Protein AF-X0YII0-F1 (afdb_monomer_lite)

pLDDT: mean 77.65, std 20.25, range [36.38, 98.19]

Radius of gyration: 20.96 Å; chains: 1; bounding box: 32×60×57 Å

Secondary structure (DSSP, 8-state):
-HHHHHHHHHHHHHHHHHHHHHHHHHHHTTSS--HHHHHHHHHHHHHHTTS-TTS-HHHHHHHHHHHHHHHHHHHTHHHHTSSPPSSHHHHHHHHHHHHHHTT---EES---EEETTEEE--SEEETTTTEEEEEEEE-SS--HHHHHHHHHHHHHHHTTT-SEEEEEEEETT---S-HHHHHHHHHHTT-EEEEE-

Foldseek 3Di:
DVVVVVVVVLVVVVVVVVVVLVVVVVVQVVDPPHDVVVVVSVVVVVVVVPDPPPDDPLVVVLVVVVVVLLCLLQPPLLVLCVPPDPDQVSSLVSSCVSCVVVVHDWPAPNDWQDDDDDTDDARTDDQVSLEGEHEAEDDPPDDLVVVVVVVVVCCVRSVVRGVEYEYEYEHPPCNPVDVCVSCVVVVVSVYHYHYHD

Organism: NCBI:txid412755

Sequence (197 aa):
TDQLILERENQSNFESNIEFVNALIEGVKKVDETDELQKKLLKITSLAKRAPAKMDYIPKIQSSMIGHLSLLFKDKLPIFLDPKPGDEKKLQREMYKLMRVSNYSPNWDSDQVTYSTRGSKPDFTFNEEKIAIEAKYIGKSTRVNNIVEQMAADCTLYSKQYDIIIFVIYDMLSKISDIEVFSDDFQRDGHIVIVVK

InterPro domains:
  IPR040481 DpnII/MboI-like, REase domain [PF18742] (87-189)

Structure (mmCIF, N/CA/C/O backbone):
data_AF-X0YII0-F1
#
_entry.id   AF-X0YII0-F1
#
loop_
_atom_site.group_PDB
_atom_site.id
_atom_site.type_symbol
_atom_site.label_atom_id
_atom_site.label_alt_id
_atom_site.label_comp_id
_atom_site.label_asym_id
_atom_site.label_entity_id
_atom_site.label_seq_id
_atom_site.pdbx_PDB_ins_code
_atom_site.Cartn_x
_atom_site.Cartn_y
_atom_site.Cartn_z
_atom_site.occupancy
_atom_site.B_iso_or_equiv
_atom_site.auth_seq_id
_atom_site.auth_comp_id
_atom_site.auth_asym_id
_atom_site.auth_atom_id
_atom_site.pdbx_PDB_model_num
ATOM 1 N N . THR A 1 1 ? 9.536 -9.779 -40.461 1.00 60.56 1 THR A N 1
ATOM 2 C CA . THR A 1 1 ? 10.862 -10.275 -40.041 1.00 60.56 1 THR A CA 1
ATOM 3 C C . THR A 1 1 ? 10.930 -10.413 -38.530 1.00 60.56 1 THR A C 1
ATOM 5 O O . THR A 1 1 ? 11.367 -11.457 -38.075 1.00 60.56 1 THR A O 1
ATOM 8 N N . ASP A 1 2 ? 10.346 -9.481 -37.771 1.00 47.59 2 ASP A N 1
ATOM 9 C CA . ASP A 1 2 ? 10.327 -9.527 -36.295 1.00 47.59 2 ASP A CA 1
ATOM 10 C C . ASP A 1 2 ? 9.351 -10.554 -35.688 1.00 47.59 2 ASP A C 1
ATOM 12 O O . ASP A 1 2 ? 9.665 -11.178 -34.681 1.00 47.59 2 ASP A O 1
ATOM 16 N N . GLN A 1 3 ? 8.210 -10.834 -36.336 1.00 44.19 3 GLN A N 1
ATOM 17 C CA . GLN A 1 3 ? 7.276 -11.878 -35.867 1.00 44.19 3 GLN A CA 1
ATOM 18 C C . GLN A 1 3 ? 7.884 -13.290 -35.889 1.00 44.19 3 GLN A C 1
ATOM 20 O O . GLN A 1 3 ? 7.642 -14.079 -34.983 1.00 44.19 3 GLN A O 1
ATOM 25 N N . LEU A 1 4 ? 8.724 -13.590 -36.885 1.00 47.59 4 LEU A N 1
ATOM 26 C CA . LEU A 1 4 ? 9.411 -14.882 -36.998 1.00 47.59 4 LEU A CA 1
ATOM 27 C C . LEU A 1 4 ? 10.532 -15.043 -35.961 1.00 47.59 4 LEU A C 1
ATOM 29 O O . LEU A 1 4 ? 10.873 -16.167 -35.599 1.00 47.59 4 LEU A O 1
ATOM 33 N N . ILE A 1 5 ? 11.115 -13.934 -35.496 1.00 50.34 5 ILE A N 1
ATOM 34 C CA . ILE A 1 5 ? 12.122 -13.933 -34.427 1.00 50.34 5 ILE A CA 1
ATOM 35 C C . ILE A 1 5 ? 11.427 -14.189 -33.087 1.00 50.34 5 ILE A C 1
ATOM 37 O O . ILE A 1 5 ? 11.824 -15.101 -32.368 1.00 50.34 5 ILE A O 1
ATOM 41 N N . LEU A 1 6 ? 10.314 -13.496 -32.829 1.00 43.97 6 LEU A N 1
ATOM 42 C CA . LEU A 1 6 ? 9.505 -13.679 -31.624 1.00 43.97 6 LEU A CA 1
ATOM 43 C C . LEU A 1 6 ? 8.953 -15.112 -31.501 1.00 43.97 6 LEU A C 1
ATOM 45 O O . LEU A 1 6 ? 8.942 -15.695 -30.421 1.00 43.97 6 LEU A O 1
ATOM 49 N N . GLU A 1 7 ? 8.505 -15.714 -32.607 1.00 47.78 7 GLU A N 1
ATOM 50 C CA . GLU A 1 7 ? 8.026 -17.104 -32.617 1.00 47.78 7 GLU A CA 1
ATOM 51 C C . GLU A 1 7 ? 9.144 -18.112 -32.324 1.00 47.78 7 GLU A C 1
ATOM 53 O O . GLU A 1 7 ? 8.921 -19.070 -31.584 1.00 47.78 7 GLU A O 1
ATOM 58 N N . ARG A 1 8 ? 10.359 -17.874 -32.831 1.00 48.53 8 ARG A N 1
ATOM 59 C CA . ARG A 1 8 ? 11.527 -18.724 -32.551 1.00 48.53 8 ARG A CA 1
ATOM 60 C C . ARG A 1 8 ? 12.012 -18.594 -31.110 1.00 48.53 8 ARG A C 1
ATOM 62 O O . ARG A 1 8 ? 12.354 -19.604 -30.500 1.00 48.53 8 ARG A O 1
ATOM 69 N N . GLU A 1 9 ? 12.005 -17.387 -30.553 1.00 48.41 9 GLU A N 1
ATOM 70 C CA . GLU A 1 9 ? 12.345 -17.149 -29.146 1.00 48.41 9 GLU A CA 1
ATOM 71 C C . GLU A 1 9 ? 11.321 -17.795 -28.206 1.00 48.41 9 GLU A C 1
ATOM 73 O O . GLU A 1 9 ? 11.699 -18.450 -27.237 1.00 48.41 9 GLU A O 1
ATOM 78 N N . ASN A 1 10 ? 10.030 -17.713 -28.535 1.00 44.06 10 ASN A N 1
ATOM 79 C CA . ASN A 1 10 ? 8.970 -18.376 -27.775 1.00 44.06 10 ASN A CA 1
ATOM 80 C C . ASN A 1 10 ? 9.072 -19.905 -27.829 1.00 44.06 10 ASN A C 1
ATOM 82 O O . ASN A 1 10 ? 8.839 -20.570 -26.820 1.00 44.06 10 ASN A O 1
ATOM 86 N N . GLN A 1 11 ? 9.443 -20.468 -28.980 1.00 50.25 11 GLN A N 1
ATOM 87 C CA . GLN A 1 11 ? 9.632 -21.910 -29.127 1.00 50.25 11 GLN A CA 1
ATOM 88 C C . GLN A 1 11 ? 10.863 -22.402 -28.349 1.00 50.25 11 GLN A C 1
ATOM 90 O O . GLN A 1 11 ? 10.771 -23.390 -27.626 1.00 50.25 11 GLN A O 1
ATOM 95 N N . SER A 1 12 ? 11.968 -21.653 -28.400 1.00 50.03 12 SER A N 1
ATOM 96 C CA . SER A 1 12 ? 13.179 -21.912 -27.608 1.00 50.03 12 SER A CA 1
ATOM 97 C C . SER A 1 12 ? 12.912 -21.842 -26.095 1.00 50.03 12 SER A C 1
ATOM 99 O O . SER A 1 12 ? 13.304 -22.729 -25.337 1.00 50.03 12 SER A O 1
ATOM 101 N N . ASN A 1 13 ? 12.153 -20.835 -25.648 1.00 49.44 13 ASN A N 1
ATOM 102 C CA . ASN A 1 13 ? 11.747 -20.688 -24.248 1.00 49.44 13 ASN A CA 1
ATOM 103 C C . ASN A 1 13 ? 10.783 -21.792 -23.790 1.00 49.44 13 ASN A C 1
ATOM 105 O O . ASN A 1 13 ? 10.757 -22.160 -22.617 1.00 49.44 13 ASN A O 1
ATOM 109 N N . PHE A 1 14 ? 9.964 -22.331 -24.689 1.00 47.66 14 PHE A N 1
ATOM 110 C CA . PHE A 1 14 ? 9.092 -23.458 -24.375 1.00 47.66 14 PHE A CA 1
ATOM 111 C C . PHE A 1 14 ? 9.887 -24.760 -24.207 1.00 47.66 14 PHE A C 1
ATOM 113 O O . PHE A 1 14 ? 9.652 -25.505 -23.255 1.00 47.66 14 PHE A O 1
ATOM 120 N N . GLU A 1 15 ? 10.860 -25.010 -25.085 1.00 53.94 15 GLU A N 1
ATOM 121 C CA . GLU A 1 15 ? 11.733 -26.186 -25.018 1.00 53.94 15 GLU A CA 1
ATOM 122 C C . GLU A 1 15 ? 12.610 -26.177 -23.756 1.00 53.94 15 GLU A C 1
ATOM 124 O O . GLU A 1 15 ? 12.669 -27.188 -23.051 1.00 53.94 15 GLU A O 1
ATOM 129 N N . SER A 1 16 ? 13.176 -25.023 -23.381 1.00 55.75 16 SER A N 1
ATOM 130 C CA . SER A 1 16 ? 13.973 -24.884 -22.151 1.00 55.75 16 SER A CA 1
ATOM 131 C C . SER A 1 16 ? 13.147 -25.105 -20.876 1.00 55.75 16 SER A C 1
ATOM 133 O O . SER A 1 16 ? 13.605 -25.745 -19.926 1.00 55.75 16 SER A O 1
ATOM 135 N N . ASN A 1 17 ? 11.889 -24.655 -20.863 1.00 52.59 17 ASN A N 1
ATOM 136 C CA . ASN A 1 17 ? 10.964 -24.906 -19.758 1.00 52.59 17 ASN A CA 1
ATOM 137 C C . ASN A 1 17 ? 10.586 -26.391 -19.640 1.00 52.59 17 ASN A C 1
ATOM 139 O O . ASN A 1 17 ? 10.436 -26.898 -18.525 1.00 52.59 17 ASN A O 1
ATOM 143 N N . ILE A 1 18 ? 10.452 -27.108 -20.761 1.00 61.56 18 ILE A N 1
ATOM 144 C CA . ILE A 1 18 ? 10.220 -28.559 -20.747 1.00 61.56 18 ILE A CA 1
ATOM 145 C C . ILE A 1 18 ? 11.439 -29.300 -20.190 1.00 61.56 18 ILE A C 1
ATOM 147 O O . ILE A 1 18 ? 11.265 -30.193 -19.358 1.00 61.56 18 ILE A O 1
ATOM 151 N N . GLU A 1 19 ? 12.657 -28.925 -20.586 1.00 63.78 19 GLU A N 1
ATOM 152 C CA . GLU A 1 19 ? 13.883 -29.511 -20.028 1.00 63.78 19 GLU A CA 1
ATOM 153 C C . GLU A 1 19 ? 14.008 -29.263 -18.523 1.00 63.78 19 GLU A C 1
ATOM 155 O O . GLU A 1 19 ? 14.283 -30.201 -17.773 1.00 63.78 19 GLU A O 1
ATOM 160 N N . PHE A 1 20 ? 13.717 -28.047 -18.053 1.00 61.91 20 PHE A N 1
ATOM 161 C CA . PHE A 1 20 ? 13.741 -27.716 -16.628 1.00 61.91 20 PHE A CA 1
ATOM 162 C C . PHE A 1 20 ? 12.731 -28.542 -15.818 1.00 61.91 20 PHE A C 1
ATOM 164 O O . PHE A 1 20 ? 13.060 -29.081 -14.760 1.00 61.91 20 PHE A O 1
ATOM 171 N N . VAL A 1 21 ? 11.506 -28.701 -16.331 1.00 59.03 21 VAL A N 1
ATOM 172 C CA . VAL A 1 21 ? 10.476 -29.537 -15.695 1.00 59.03 21 VAL A CA 1
ATOM 173 C C . VAL A 1 21 ? 10.893 -31.009 -15.681 1.00 59.03 21 VAL A C 1
ATOM 175 O O . VAL A 1 21 ? 10.698 -31.684 -14.670 1.00 59.03 21 VAL A O 1
ATOM 178 N N . ASN A 1 22 ? 11.501 -31.514 -16.756 1.00 63.25 22 ASN A N 1
ATOM 179 C CA . ASN A 1 22 ? 12.004 -32.886 -16.805 1.00 63.25 22 ASN A CA 1
ATOM 180 C C . ASN A 1 22 ? 13.153 -33.105 -15.807 1.00 63.25 22 ASN A C 1
ATOM 182 O O . ASN A 1 22 ? 13.140 -34.104 -15.089 1.00 63.25 22 ASN A O 1
ATOM 186 N N . ALA A 1 23 ? 14.078 -32.151 -15.681 1.00 65.38 23 ALA A N 1
ATOM 187 C CA . ALA A 1 23 ? 15.164 -32.193 -14.702 1.00 65.38 23 ALA A CA 1
ATOM 188 C C . ALA A 1 23 ? 14.644 -32.168 -13.252 1.00 65.38 23 ALA A C 1
ATOM 190 O O . ALA A 1 23 ? 15.131 -32.912 -12.401 1.00 65.38 23 ALA A O 1
ATOM 191 N N . LEU A 1 24 ? 13.603 -31.375 -12.972 1.00 56.06 24 LEU A N 1
ATOM 192 C CA . LEU A 1 24 ? 12.893 -31.379 -11.688 1.00 56.06 24 LEU A CA 1
ATOM 193 C C . LEU A 1 24 ? 12.251 -32.738 -11.394 1.00 56.06 24 LEU A C 1
ATOM 195 O O . LEU A 1 24 ? 12.373 -33.246 -10.282 1.00 56.06 24 LEU A O 1
ATOM 199 N N . ILE A 1 25 ? 11.601 -33.353 -12.386 1.00 59.25 25 ILE A N 1
ATOM 200 C CA . ILE A 1 25 ? 11.000 -34.686 -12.248 1.00 59.25 25 ILE A CA 1
ATOM 201 C C . ILE A 1 25 ? 12.077 -35.740 -11.960 1.00 59.25 25 ILE A C 1
ATOM 203 O O . ILE A 1 25 ? 11.874 -36.599 -11.102 1.00 59.25 25 ILE A O 1
ATOM 207 N N . GLU A 1 26 ? 13.224 -35.687 -12.638 1.00 63.81 26 GLU A N 1
ATOM 208 C CA . GLU A 1 26 ? 14.344 -36.597 -12.375 1.00 63.81 26 GLU A CA 1
ATOM 209 C C . GLU A 1 26 ? 14.990 -36.370 -11.004 1.00 63.81 26 GLU A C 1
ATOM 211 O O . GLU A 1 26 ? 15.355 -37.338 -10.336 1.00 63.81 26 GLU A O 1
ATOM 216 N N . GLY A 1 27 ? 15.075 -35.118 -10.546 1.00 56.94 27 GLY A N 1
ATOM 217 C CA . GLY A 1 27 ? 15.537 -34.775 -9.201 1.00 56.94 27 GLY A CA 1
ATOM 218 C C . GLY A 1 27 ? 14.602 -35.292 -8.105 1.00 56.94 27 GLY A C 1
ATOM 219 O O . GLY A 1 27 ? 15.064 -35.849 -7.111 1.00 56.94 27 GLY A O 1
ATOM 220 N N . VAL A 1 28 ? 13.285 -35.195 -8.312 1.00 52.91 28 VAL A N 1
ATOM 221 C CA . VAL A 1 28 ? 12.262 -35.690 -7.372 1.00 52.91 28 VAL A CA 1
ATOM 222 C C . VAL A 1 28 ? 12.239 -37.220 -7.298 1.00 52.91 28 VAL A C 1
ATOM 224 O O . VAL A 1 28 ? 11.941 -37.771 -6.245 1.00 52.91 28 VAL A O 1
ATOM 227 N N . LYS A 1 29 ? 12.616 -37.937 -8.365 1.00 53.88 29 LYS A N 1
ATOM 228 C CA . LYS A 1 29 ? 12.741 -39.408 -8.344 1.00 53.88 29 LYS A CA 1
ATOM 229 C C . LYS A 1 29 ? 13.861 -39.934 -7.431 1.00 53.88 29 LYS A C 1
ATOM 231 O O . LYS A 1 29 ? 13.899 -41.136 -7.196 1.00 53.88 29 LYS A O 1
ATOM 236 N N . LYS A 1 30 ? 14.769 -39.082 -6.936 1.00 56.94 30 LYS A N 1
ATOM 237 C CA . LYS A 1 30 ? 15.922 -39.481 -6.102 1.00 56.94 30 LYS A CA 1
ATOM 238 C C . LYS A 1 30 ? 15.704 -39.350 -4.586 1.00 56.94 30 LYS A C 1
ATOM 240 O O . LYS A 1 30 ? 16.639 -39.613 -3.837 1.00 56.94 30 LYS A O 1
ATOM 245 N N . VAL A 1 31 ? 14.517 -38.948 -4.124 1.00 50.53 31 VAL A N 1
ATOM 246 C CA . VAL A 1 31 ? 14.221 -38.741 -2.694 1.00 50.53 31 VAL A CA 1
ATOM 247 C C . VAL A 1 31 ? 13.047 -39.637 -2.285 1.00 50.53 31 VAL A C 1
ATOM 249 O O . VAL A 1 31 ? 11.961 -39.527 -2.835 1.00 50.53 31 VAL A O 1
ATOM 252 N N . ASP A 1 32 ? 13.258 -40.544 -1.337 1.00 52.34 32 ASP A N 1
ATOM 253 C CA . ASP A 1 32 ? 12.357 -41.658 -0.973 1.00 52.34 32 ASP A CA 1
ATOM 254 C C . ASP A 1 32 ? 11.082 -41.278 -0.167 1.00 52.34 32 ASP A C 1
ATOM 256 O O . ASP A 1 32 ? 10.510 -42.105 0.535 1.00 52.34 32 ASP A O 1
ATOM 260 N N . GLU A 1 33 ? 10.564 -40.048 -0.274 1.00 58.16 33 GLU A N 1
ATOM 261 C CA . GLU A 1 33 ? 9.306 -39.620 0.391 1.00 58.16 33 GLU A CA 1
ATOM 262 C C . GLU A 1 33 ? 8.181 -39.316 -0.614 1.00 58.16 33 GLU A C 1
ATOM 264 O O . GLU A 1 33 ? 7.490 -38.295 -0.571 1.00 58.16 33 GLU A O 1
ATOM 269 N N . THR A 1 34 ? 8.044 -40.181 -1.614 1.00 56.72 34 THR A N 1
ATOM 270 C CA . THR A 1 34 ? 7.694 -39.708 -2.953 1.00 56.72 34 THR A CA 1
ATOM 271 C C . THR A 1 34 ? 6.267 -39.936 -3.430 1.00 56.72 34 THR A C 1
ATOM 273 O O . THR A 1 34 ? 5.874 -39.273 -4.381 1.00 56.72 34 THR A O 1
ATOM 276 N N . ASP A 1 35 ? 5.425 -40.749 -2.800 1.00 54.91 35 ASP A N 1
ATOM 277 C CA . ASP A 1 35 ? 4.161 -41.129 -3.458 1.00 54.91 35 ASP A CA 1
ATOM 278 C C . ASP A 1 35 ? 3.090 -40.025 -3.494 1.00 54.91 35 ASP A C 1
ATOM 280 O O . ASP A 1 35 ? 2.403 -39.844 -4.504 1.00 54.91 35 ASP A O 1
ATOM 284 N N . GLU A 1 36 ? 2.923 -39.255 -2.417 1.00 52.59 36 GLU A N 1
ATOM 285 C CA 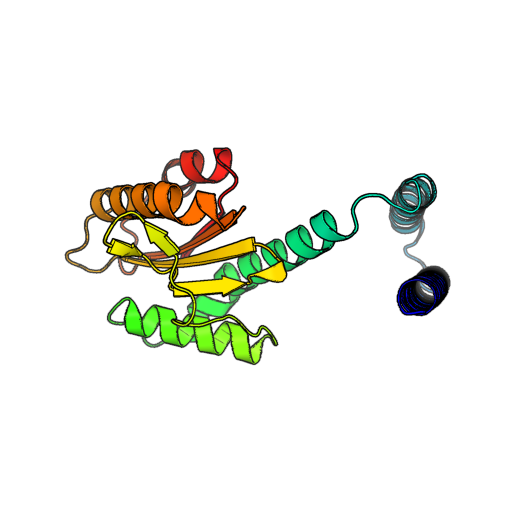. GLU A 1 36 ? 1.893 -38.206 -2.370 1.00 52.59 36 GLU A CA 1
ATOM 286 C C . GLU A 1 36 ? 2.328 -36.947 -3.133 1.00 52.59 36 GLU A C 1
ATOM 288 O O . GLU A 1 36 ? 1.535 -36.340 -3.862 1.00 52.59 36 GLU A O 1
ATOM 293 N N . LEU A 1 37 ? 3.611 -36.592 -3.024 1.00 53.47 37 LEU A N 1
ATOM 294 C CA . LEU A 1 37 ? 4.213 -35.484 -3.760 1.00 53.47 37 LEU A CA 1
ATOM 295 C C . LEU A 1 37 ? 4.296 -35.793 -5.255 1.00 53.47 37 LEU A C 1
ATOM 297 O O . LEU A 1 37 ? 3.901 -34.943 -6.050 1.00 53.47 37 LEU A O 1
ATOM 301 N N . GLN A 1 38 ? 4.687 -37.009 -5.657 1.00 53.19 38 GLN A N 1
ATOM 302 C CA . GLN A 1 38 ? 4.664 -37.405 -7.068 1.00 53.19 38 GLN A CA 1
ATOM 303 C C . GLN A 1 38 ? 3.244 -37.392 -7.625 1.00 53.19 38 GLN A C 1
ATOM 305 O O . GLN A 1 38 ? 3.052 -36.895 -8.730 1.00 53.19 38 GLN A O 1
ATOM 310 N N . LYS A 1 39 ? 2.228 -37.843 -6.874 1.00 55.97 39 LYS A N 1
ATOM 311 C CA . LYS A 1 39 ? 0.821 -37.770 -7.313 1.00 55.97 39 LYS A CA 1
ATOM 312 C C . LYS A 1 39 ? 0.332 -36.330 -7.482 1.00 55.97 39 LYS A C 1
ATOM 314 O O . LYS A 1 39 ? -0.333 -36.032 -8.477 1.00 55.97 39 LYS A O 1
ATOM 319 N N . LYS A 1 40 ? 0.670 -35.426 -6.554 1.00 57.59 40 LYS A N 1
ATOM 320 C CA . LYS A 1 40 ? 0.344 -33.991 -6.665 1.00 57.59 40 LYS A CA 1
ATOM 321 C C . LYS A 1 40 ? 1.056 -33.357 -7.862 1.00 57.59 40 LYS A C 1
ATOM 323 O O . LYS A 1 40 ? 0.417 -32.642 -8.634 1.00 57.59 40 LYS A O 1
ATOM 328 N N . LEU A 1 41 ? 2.329 -33.690 -8.069 1.00 51.56 41 LEU A N 1
ATOM 329 C CA . LEU A 1 41 ? 3.135 -33.190 -9.179 1.00 51.56 41 LEU A CA 1
ATOM 330 C C . LEU A 1 41 ? 2.597 -33.690 -10.527 1.00 51.56 41 LEU A C 1
ATOM 332 O O . LEU A 1 41 ? 2.336 -32.879 -11.407 1.00 51.56 41 LEU A O 1
ATOM 336 N N . LEU A 1 42 ? 2.302 -34.989 -10.660 1.00 53.16 42 LEU A N 1
ATOM 337 C CA . LEU A 1 42 ? 1.736 -35.581 -11.879 1.00 53.16 42 LEU A CA 1
ATOM 338 C C . LEU A 1 42 ? 0.393 -34.939 -12.253 1.00 53.16 42 LEU A C 1
ATOM 340 O O . LEU A 1 42 ? 0.121 -34.696 -13.431 1.00 53.16 42 LEU A O 1
ATOM 344 N N . LYS A 1 43 ? -0.441 -34.636 -11.248 1.00 59.75 43 LYS A N 1
ATOM 345 C CA . LYS A 1 43 ? -1.736 -33.976 -11.440 1.00 59.75 43 LYS A CA 1
ATOM 346 C C . LYS A 1 43 ? -1.549 -32.561 -11.986 1.00 59.75 43 LYS A C 1
ATOM 348 O O . LYS A 1 43 ? -2.160 -32.231 -13.000 1.00 59.75 43 LYS A O 1
ATOM 353 N N . ILE A 1 44 ? -0.650 -31.774 -11.395 1.00 54.53 44 ILE A N 1
ATOM 354 C CA . ILE A 1 44 ? -0.301 -30.422 -11.863 1.00 54.53 44 ILE A CA 1
ATOM 355 C C . ILE A 1 44 ? 0.286 -30.464 -13.283 1.00 54.53 44 ILE A C 1
ATOM 357 O O . ILE A 1 44 ? -0.142 -29.702 -14.149 1.00 54.53 44 ILE A O 1
ATOM 361 N N . THR A 1 45 ? 1.193 -31.401 -13.574 1.00 52.25 45 THR A N 1
ATOM 362 C CA . THR A 1 45 ? 1.801 -31.551 -14.906 1.00 52.25 45 THR A CA 1
ATOM 363 C C . THR A 1 45 ? 0.772 -31.955 -15.965 1.00 52.25 45 THR A C 1
ATOM 365 O O . THR A 1 45 ? 0.819 -31.466 -17.093 1.00 52.25 45 THR A O 1
ATOM 368 N N . SER A 1 46 ? -0.191 -32.813 -15.618 1.00 53.19 46 SER A N 1
ATOM 369 C CA . SER A 1 46 ? -1.263 -33.217 -16.537 1.00 53.19 46 SER A CA 1
ATOM 370 C C . SER A 1 46 ? -2.240 -32.081 -16.862 1.00 53.19 46 SER A C 1
ATOM 372 O O . SER A 1 46 ? -2.774 -32.042 -17.969 1.00 53.19 46 SER A O 1
ATOM 374 N N . LEU A 1 47 ? -2.435 -31.143 -15.930 1.00 50.66 47 LEU A N 1
ATOM 375 C CA . LEU A 1 47 ? -3.246 -29.941 -16.132 1.00 50.66 47 LEU A CA 1
ATOM 376 C C . LEU A 1 47 ? -2.512 -28.927 -17.018 1.00 50.66 47 LEU A C 1
ATOM 378 O O . LEU A 1 47 ? -3.106 -28.390 -17.947 1.00 50.66 47 LEU A O 1
ATOM 382 N N . ALA A 1 48 ? -1.205 -28.749 -16.808 1.00 49.00 48 ALA A N 1
ATOM 383 C CA . ALA A 1 48 ? -0.372 -27.867 -17.626 1.00 49.00 48 ALA A CA 1
ATOM 384 C C . ALA A 1 48 ? -0.242 -28.346 -19.085 1.00 49.00 48 ALA A C 1
ATOM 386 O O . ALA A 1 48 ? -0.274 -27.534 -20.002 1.00 49.00 48 ALA A O 1
ATOM 387 N N . LYS A 1 49 ? -0.162 -29.665 -19.321 1.00 50.94 49 LYS A N 1
ATOM 388 C CA . LYS A 1 49 ? -0.072 -30.253 -20.674 1.00 50.94 49 LYS A CA 1
ATOM 389 C C . LYS A 1 49 ? -1.366 -30.171 -21.494 1.00 50.94 49 LYS A C 1
ATOM 391 O O . LYS A 1 49 ? -1.323 -30.397 -22.698 1.00 50.94 49 LYS A O 1
ATOM 396 N N . ARG A 1 50 ? -2.514 -29.907 -20.858 1.00 45.34 50 ARG A N 1
ATOM 397 C CA . ARG A 1 50 ? -3.828 -29.804 -21.524 1.00 45.34 50 ARG A CA 1
ATOM 398 C C . ARG A 1 50 ? -4.244 -28.364 -21.826 1.00 45.34 50 ARG A C 1
ATOM 400 O O . ARG A 1 50 ? -5.273 -28.170 -22.466 1.00 45.34 50 ARG A O 1
ATOM 407 N N . ALA A 1 51 ? -3.476 -27.373 -21.379 1.00 38.88 51 ALA A N 1
ATOM 408 C CA . ALA A 1 51 ? -3.747 -25.979 -21.693 1.00 38.88 51 ALA A CA 1
ATOM 409 C C . ALA A 1 51 ? -3.292 -25.671 -23.137 1.00 38.88 51 ALA A C 1
ATOM 411 O O . ALA A 1 51 ? -2.160 -26.003 -23.499 1.00 38.88 51 ALA A O 1
ATOM 412 N N . PRO A 1 52 ? -4.149 -25.078 -23.988 1.00 38.25 52 PRO A N 1
ATOM 413 C CA . PRO A 1 52 ? -3.777 -24.731 -25.353 1.00 38.25 52 PRO A CA 1
ATOM 414 C C . PRO A 1 52 ? -2.651 -23.686 -25.366 1.00 38.25 52 PRO A C 1
ATOM 416 O O . PRO A 1 52 ? -2.694 -22.686 -24.653 1.00 38.25 52 PRO A O 1
ATOM 419 N N . ALA A 1 53 ? -1.652 -23.920 -26.219 1.00 45.56 53 ALA A N 1
ATOM 420 C CA . ALA A 1 53 ? -0.348 -23.249 -26.270 1.00 45.56 53 ALA A CA 1
ATOM 421 C C . ALA A 1 53 ? -0.344 -21.759 -26.707 1.00 45.56 53 ALA A C 1
ATOM 423 O O . ALA A 1 53 ? 0.662 -21.273 -27.214 1.00 45.56 53 ALA A O 1
ATOM 424 N N . LYS A 1 54 ? -1.440 -21.013 -26.514 1.00 38.56 54 LYS A N 1
ATOM 425 C CA . LYS A 1 54 ? -1.514 -19.550 -26.728 1.00 38.56 54 LYS A CA 1
ATOM 426 C C . LYS A 1 54 ? -2.366 -18.805 -25.680 1.00 38.56 54 LYS A C 1
ATOM 428 O O . LYS A 1 54 ? -2.757 -17.668 -25.916 1.00 38.56 54 LYS A O 1
ATOM 433 N N . MET A 1 55 ? -2.638 -19.416 -24.526 1.00 36.38 55 MET A N 1
ATOM 434 C CA . MET A 1 55 ? -3.505 -18.867 -23.474 1.00 36.38 55 MET A CA 1
ATOM 435 C C . MET A 1 55 ? -2.688 -18.594 -22.192 1.00 36.38 55 MET A C 1
ATOM 437 O O . MET A 1 55 ? -1.977 -19.474 -21.715 1.00 36.38 55 MET A O 1
ATOM 441 N N . ASP A 1 56 ? -2.799 -17.386 -21.634 1.00 37.22 56 ASP A N 1
ATOM 442 C CA . ASP A 1 56 ? -2.583 -17.086 -20.205 1.00 37.22 56 ASP A CA 1
ATOM 443 C C . ASP A 1 56 ? -1.165 -17.153 -19.598 1.00 37.22 56 ASP A C 1
ATOM 445 O O . ASP A 1 56 ? -0.996 -17.570 -18.450 1.00 37.22 56 ASP A O 1
ATOM 449 N N . TYR A 1 57 ? -0.127 -16.653 -20.276 1.00 43.12 57 TYR A N 1
ATOM 450 C CA . TYR A 1 57 ? 1.174 -16.471 -19.599 1.00 43.12 57 TYR A CA 1
ATOM 451 C C . TYR A 1 57 ? 1.205 -15.246 -18.655 1.00 43.12 57 TYR A C 1
ATOM 453 O O . TYR A 1 57 ? 1.902 -15.252 -17.640 1.00 43.12 57 TYR A O 1
ATOM 461 N N . ILE A 1 58 ? 0.390 -14.224 -18.940 1.00 41.03 58 ILE A N 1
ATOM 462 C CA . ILE A 1 58 ? 0.348 -12.943 -18.207 1.00 41.03 58 ILE A CA 1
ATOM 463 C C . ILE A 1 58 ? -0.376 -13.041 -16.838 1.00 41.03 58 ILE A C 1
ATOM 465 O O . ILE A 1 58 ? 0.159 -12.509 -15.865 1.00 41.03 58 ILE A O 1
ATOM 469 N N . PRO A 1 59 ? -1.483 -13.799 -16.666 1.00 55.91 59 PRO A N 1
ATOM 470 C CA . PRO A 1 59 ? -2.131 -13.956 -15.355 1.00 55.91 59 PRO A CA 1
ATOM 471 C C . PRO A 1 59 ? -1.251 -14.659 -14.311 1.00 55.91 59 PRO A C 1
ATOM 473 O O . PRO A 1 59 ? -1.285 -14.332 -13.124 1.00 55.91 59 PRO A O 1
ATOM 476 N N . LYS A 1 60 ? -0.423 -15.624 -14.736 1.00 59.47 60 LYS A N 1
ATOM 477 C CA . LYS A 1 60 ? 0.407 -16.408 -13.813 1.00 59.47 60 LYS A CA 1
ATOM 478 C C . LYS A 1 60 ? 1.580 -15.595 -13.263 1.00 59.47 60 LYS A C 1
ATOM 480 O O . LYS A 1 60 ? 1.831 -15.649 -12.060 1.00 59.47 60 LYS A O 1
ATOM 485 N N . ILE A 1 61 ? 2.262 -14.821 -14.111 1.00 59.91 61 ILE A N 1
ATOM 486 C CA . ILE A 1 61 ? 3.369 -13.950 -13.687 1.00 59.91 61 ILE A CA 1
ATOM 487 C C . ILE A 1 61 ? 2.850 -12.887 -12.715 1.00 59.91 61 ILE A C 1
ATOM 489 O O . ILE A 1 61 ? 3.377 -12.784 -11.605 1.00 59.91 61 ILE A O 1
ATOM 493 N N . GLN A 1 62 ? 1.758 -12.204 -13.072 1.00 70.56 62 GLN A N 1
ATOM 494 C CA . GLN A 1 62 ? 1.110 -11.203 -12.223 1.00 70.56 62 GLN A CA 1
ATOM 495 C C . GLN A 1 62 ? 0.730 -11.797 -10.855 1.00 70.56 62 GLN A C 1
ATOM 497 O O . GLN A 1 62 ? 1.103 -11.250 -9.818 1.00 70.56 62 GLN A O 1
ATOM 502 N N . SER A 1 63 ? 0.105 -12.982 -10.830 1.00 75.38 63 SER A N 1
ATOM 503 C CA . SER A 1 63 ? -0.245 -13.665 -9.574 1.00 75.38 63 SER A CA 1
ATOM 504 C C . SER A 1 63 ? 0.976 -14.033 -8.715 1.00 75.38 63 SER A C 1
ATOM 506 O O . SER A 1 63 ? 0.930 -13.915 -7.490 1.00 75.38 63 SER A O 1
ATOM 508 N N . SER A 1 64 ? 2.093 -14.427 -9.339 1.00 85.44 64 SER A N 1
ATOM 509 C CA . SER A 1 64 ? 3.323 -14.786 -8.622 1.00 85.44 64 SER A CA 1
ATOM 510 C C . SER A 1 64 ? 4.016 -13.568 -8.008 1.00 85.44 64 SER A C 1
ATOM 512 O O . SER A 1 64 ? 4.430 -13.610 -6.849 1.00 85.44 64 SER A O 1
ATOM 514 N N . MET A 1 65 ? 4.071 -12.460 -8.748 1.00 89.44 65 MET A N 1
ATOM 515 C CA . MET A 1 65 ? 4.639 -11.200 -8.284 1.00 89.44 65 MET A CA 1
ATOM 516 C C . MET A 1 65 ? 3.826 -10.619 -7.133 1.00 89.44 65 MET A C 1
ATOM 518 O O . MET A 1 65 ? 4.387 -10.242 -6.108 1.00 89.44 65 MET A O 1
ATOM 522 N N . ILE A 1 66 ? 2.502 -10.609 -7.269 1.00 90.88 66 ILE A N 1
ATOM 523 C CA . ILE A 1 66 ? 1.583 -10.168 -6.223 1.00 90.88 66 ILE A CA 1
ATOM 524 C C . ILE A 1 66 ? 1.778 -10.972 -4.939 1.00 90.88 66 ILE A C 1
ATOM 526 O O . ILE A 1 66 ? 1.888 -10.390 -3.858 1.00 90.88 66 ILE A O 1
ATOM 530 N N . GLY A 1 67 ? 1.855 -12.301 -5.047 1.00 90.12 67 GLY A N 1
ATOM 531 C CA . GLY A 1 67 ? 2.097 -13.173 -3.900 1.00 90.12 67 GLY A CA 1
ATOM 532 C C . GLY A 1 67 ? 3.429 -12.863 -3.217 1.00 90.12 67 GLY A C 1
ATOM 533 O O . GLY A 1 67 ? 3.478 -12.701 -1.998 1.00 90.12 67 GLY A O 1
ATOM 534 N N . HIS A 1 68 ? 4.503 -12.709 -3.995 1.00 94.00 68 HIS A N 1
ATOM 535 C CA . HIS A 1 68 ? 5.820 -12.368 -3.461 1.00 94.00 68 HIS A CA 1
ATOM 536 C C . HIS A 1 68 ? 5.864 -10.979 -2.818 1.00 94.00 68 HIS A C 1
ATOM 538 O O . HIS A 1 68 ? 6.400 -10.860 -1.721 1.00 94.00 68 HIS A O 1
ATOM 544 N N . LEU A 1 69 ? 5.297 -9.945 -3.448 1.00 94.69 69 LEU A N 1
ATOM 545 C CA . LEU A 1 69 ? 5.210 -8.600 -2.868 1.00 94.69 69 LEU A CA 1
ATOM 546 C C . LEU A 1 69 ? 4.383 -8.606 -1.580 1.00 94.69 69 LEU A C 1
ATOM 548 O O . LEU A 1 69 ? 4.772 -7.977 -0.598 1.00 94.69 69 LEU A O 1
ATOM 552 N N . SER A 1 70 ? 3.291 -9.370 -1.549 1.00 93.06 70 SER A N 1
ATOM 553 C CA . SER A 1 70 ? 2.445 -9.490 -0.360 1.00 93.06 70 SER A CA 1
ATOM 554 C C . SER A 1 70 ? 3.202 -10.105 0.815 1.00 93.06 70 SER A C 1
ATOM 556 O O . SER A 1 70 ? 3.184 -9.560 1.918 1.00 93.06 70 SER A O 1
ATOM 558 N N . LEU A 1 71 ? 3.923 -11.204 0.574 1.00 92.81 71 LEU A N 1
ATOM 559 C CA . LEU A 1 71 ? 4.790 -11.834 1.573 1.00 92.81 71 LEU A CA 1
ATOM 560 C C . LEU A 1 71 ? 5.944 -10.916 1.987 1.00 92.81 71 LEU A C 1
ATOM 562 O O . LEU A 1 71 ? 6.255 -10.800 3.170 1.00 92.81 71 LEU A O 1
ATOM 566 N N . LEU A 1 72 ? 6.553 -10.220 1.028 1.00 94.88 72 LEU A N 1
ATOM 567 C CA . LEU A 1 72 ? 7.648 -9.289 1.274 1.00 94.88 72 LEU A CA 1
ATOM 568 C C . LEU A 1 72 ? 7.217 -8.166 2.226 1.00 94.88 72 LEU A C 1
ATOM 570 O O . LEU A 1 72 ? 7.892 -7.915 3.226 1.00 94.88 72 LEU A O 1
ATOM 574 N N . PHE A 1 73 ? 6.084 -7.517 1.957 1.00 96.94 73 PHE A N 1
ATOM 575 C CA . PHE A 1 73 ? 5.581 -6.448 2.816 1.00 96.94 73 PHE A CA 1
ATOM 576 C C . PHE A 1 73 ? 5.069 -6.963 4.159 1.00 96.94 73 PHE A C 1
ATOM 578 O O . PHE A 1 73 ? 5.269 -6.301 5.172 1.00 96.94 73 PHE A O 1
ATOM 585 N N . LYS A 1 74 ? 4.460 -8.149 4.203 1.00 93.75 74 LYS A N 1
ATOM 586 C CA . LYS A 1 74 ? 3.973 -8.725 5.459 1.00 93.75 74 LYS A CA 1
ATOM 587 C C . LYS A 1 74 ? 5.114 -9.135 6.395 1.00 93.75 74 LYS A C 1
ATOM 589 O O . LYS A 1 74 ? 5.073 -8.815 7.579 1.00 93.75 74 LYS A O 1
ATOM 594 N N . ASP A 1 75 ? 6.139 -9.799 5.865 1.00 92.56 75 ASP A N 1
ATOM 595 C CA . ASP A 1 75 ? 7.136 -10.488 6.691 1.00 92.56 75 ASP A CA 1
ATOM 596 C C . ASP A 1 75 ? 8.450 -9.714 6.829 1.00 92.56 75 ASP A C 1
ATOM 598 O O . ASP A 1 75 ? 9.167 -9.879 7.818 1.00 92.56 75 ASP A O 1
ATOM 602 N N . LYS A 1 76 ? 8.822 -8.906 5.826 1.00 94.38 76 LYS A N 1
ATOM 603 C CA . LYS A 1 76 ? 10.133 -8.237 5.782 1.00 94.38 76 LYS A CA 1
ATOM 604 C C . LYS A 1 76 ? 10.056 -6.742 6.039 1.00 94.38 76 LYS A C 1
ATOM 606 O O . LYS A 1 76 ? 10.972 -6.211 6.661 1.00 94.38 76 LYS A O 1
ATOM 611 N N . LEU A 1 77 ? 8.978 -6.070 5.633 1.00 95.31 77 LEU A N 1
ATOM 612 C CA . LEU A 1 77 ? 8.823 -4.637 5.896 1.00 95.31 77 LEU A CA 1
ATOM 613 C C . LEU A 1 77 ? 8.892 -4.278 7.388 1.00 95.31 77 LEU A C 1
ATOM 615 O O . LEU A 1 77 ? 9.609 -3.327 7.679 1.00 95.31 77 LEU A O 1
ATOM 619 N N . PRO A 1 78 ? 8.293 -5.024 8.344 1.00 93.56 78 PRO A N 1
ATOM 620 C CA . PRO A 1 78 ? 8.414 -4.688 9.767 1.00 93.56 78 PRO A CA 1
ATOM 621 C C . PRO A 1 78 ? 9.867 -4.544 10.246 1.00 93.56 78 PRO A C 1
ATOM 623 O O . PRO A 1 78 ? 10.162 -3.679 11.062 1.00 93.56 78 PRO A O 1
ATOM 626 N N . ILE A 1 79 ? 10.789 -5.342 9.691 1.00 91.81 79 ILE A N 1
ATOM 627 C CA . ILE A 1 79 ? 12.224 -5.300 10.021 1.00 91.81 79 ILE A CA 1
ATOM 628 C C . ILE A 1 79 ? 12.873 -4.008 9.499 1.00 91.81 79 ILE A C 1
ATOM 630 O O . ILE A 1 79 ? 13.763 -3.455 10.135 1.00 91.81 79 ILE A O 1
ATOM 634 N N . PHE A 1 80 ? 12.425 -3.513 8.344 1.00 90.12 80 PHE A N 1
ATOM 635 C CA . PHE A 1 80 ? 12.898 -2.257 7.749 1.00 90.12 80 PHE A CA 1
ATOM 636 C C . PHE A 1 80 ? 12.301 -1.019 8.428 1.00 90.12 80 PHE A C 1
ATOM 638 O O . PHE A 1 80 ? 12.816 0.084 8.262 1.00 90.12 80 PHE A O 1
ATOM 645 N N . LEU A 1 81 ? 11.227 -1.194 9.198 1.00 91.75 81 LEU A N 1
ATOM 646 C CA . LEU A 1 81 ? 10.557 -0.138 9.949 1.00 91.75 81 LEU A CA 1
ATOM 647 C C . LEU A 1 81 ? 11.068 -0.039 11.395 1.00 91.75 81 LEU A C 1
ATOM 649 O O . LEU A 1 81 ? 10.343 0.450 12.259 1.00 91.75 81 LEU A O 1
ATOM 653 N N . ASP A 1 82 ? 12.301 -0.477 11.664 1.00 88.06 82 ASP A N 1
ATOM 654 C CA . ASP A 1 82 ? 12.987 -0.254 12.938 1.00 88.06 82 ASP A CA 1
ATOM 655 C C . ASP A 1 82 ? 14.236 0.634 12.729 1.00 88.06 82 ASP A C 1
ATOM 657 O O . ASP A 1 82 ? 15.216 0.194 12.123 1.00 88.06 82 ASP A O 1
ATOM 661 N N . PRO A 1 83 ? 14.222 1.906 13.177 1.00 89.50 83 PRO A N 1
ATOM 662 C CA . PRO A 1 83 ? 13.184 2.543 13.987 1.00 89.50 83 PRO A CA 1
ATOM 663 C C . PRO A 1 83 ? 11.907 2.873 13.202 1.00 89.50 83 PRO A C 1
ATOM 665 O O . PRO A 1 83 ? 11.946 3.163 12.005 1.00 89.50 83 PRO A O 1
ATOM 668 N N . LYS A 1 84 ? 10.779 2.915 13.929 1.00 92.00 84 LYS A N 1
ATOM 669 C CA . LYS A 1 84 ? 9.441 3.201 13.379 1.00 92.00 84 LYS A CA 1
ATOM 670 C C . LYS A 1 84 ? 9.444 4.448 12.483 1.00 92.00 84 LYS A C 1
ATOM 672 O O . LYS A 1 84 ? 9.961 5.491 12.906 1.00 92.00 84 LYS A O 1
ATOM 677 N N . PRO A 1 85 ? 8.830 4.399 11.283 1.00 93.12 85 PRO A N 1
ATOM 678 C CA . PRO A 1 85 ? 8.720 5.573 10.431 1.00 93.12 85 PRO A CA 1
ATOM 679 C C . PRO A 1 85 ? 7.883 6.638 11.146 1.00 93.12 85 PRO A C 1
ATOM 681 O O . PRO A 1 85 ? 6.905 6.331 11.823 1.00 93.12 85 PRO A O 1
ATOM 684 N N . GLY A 1 86 ? 8.285 7.902 11.015 1.00 91.69 86 GLY A N 1
ATOM 685 C CA . GLY A 1 86 ? 7.553 9.026 11.612 1.00 91.69 86 GLY A CA 1
ATOM 686 C C . GLY A 1 86 ? 6.403 9.543 10.746 1.00 91.69 86 GLY A C 1
ATOM 687 O O . GLY A 1 86 ? 5.554 10.282 11.243 1.00 91.69 86 GLY A O 1
ATOM 688 N N . ASP A 1 87 ? 6.403 9.182 9.463 1.00 93.38 87 ASP A N 1
ATOM 689 C CA . ASP A 1 87 ? 5.491 9.668 8.437 1.00 93.38 87 ASP A CA 1
ATOM 690 C C . ASP A 1 87 ? 5.449 8.705 7.235 1.00 93.38 87 ASP A C 1
ATOM 692 O O . ASP A 1 87 ? 6.246 7.767 7.125 1.00 93.38 87 ASP A O 1
ATOM 696 N N . GLU A 1 88 ? 4.513 8.964 6.324 1.00 94.06 88 GLU A N 1
ATOM 697 C CA . GLU A 1 88 ? 4.294 8.185 5.102 1.00 94.06 88 GLU A CA 1
ATOM 698 C C . GLU A 1 88 ? 5.484 8.230 4.137 1.00 94.06 88 GLU A C 1
ATOM 700 O O . GLU A 1 88 ? 5.858 7.209 3.572 1.00 94.06 88 GLU A O 1
ATOM 705 N N . LYS A 1 89 ? 6.175 9.371 4.017 1.00 93.62 89 LYS A N 1
ATOM 706 C CA . LYS A 1 89 ? 7.348 9.497 3.133 1.00 93.62 89 LYS A CA 1
ATOM 707 C C . LYS A 1 89 ? 8.499 8.596 3.572 1.00 93.62 89 LYS A C 1
ATOM 709 O O . LYS A 1 89 ? 9.238 8.066 2.740 1.00 93.62 89 LYS A O 1
ATOM 714 N N . LYS A 1 90 ? 8.699 8.444 4.881 1.00 94.94 90 LYS A N 1
ATOM 715 C CA . LYS A 1 90 ? 9.665 7.494 5.438 1.00 94.94 90 LYS A CA 1
ATOM 716 C C . LYS A 1 90 ? 9.224 6.059 5.178 1.00 94.94 90 LYS A C 1
ATOM 718 O O . LYS A 1 90 ? 10.052 5.284 4.717 1.00 94.94 90 LYS A O 1
ATOM 723 N N . LEU A 1 91 ? 7.945 5.733 5.388 1.00 95.81 91 LEU A N 1
ATOM 724 C CA . LEU A 1 91 ? 7.386 4.418 5.048 1.00 95.81 91 LEU A CA 1
ATOM 725 C C . LEU A 1 91 ? 7.640 4.065 3.573 1.00 95.81 91 LEU A C 1
ATOM 727 O O . LEU A 1 91 ? 8.242 3.032 3.293 1.00 95.81 91 LEU A O 1
ATOM 731 N N . GLN A 1 92 ? 7.286 4.957 2.645 1.00 95.94 92 GLN A N 1
ATOM 732 C CA . GLN A 1 92 ? 7.531 4.799 1.208 1.00 95.94 92 GLN A CA 1
ATOM 733 C C . GLN A 1 92 ? 9.015 4.557 0.910 1.00 95.94 92 GLN A C 1
ATOM 735 O O . GLN A 1 92 ? 9.371 3.649 0.163 1.00 95.94 92 GLN A O 1
ATOM 740 N N . ARG A 1 93 ? 9.919 5.323 1.527 1.00 95.50 93 ARG A N 1
ATOM 741 C CA . ARG A 1 93 ? 11.365 5.148 1.332 1.00 95.50 93 ARG A CA 1
ATOM 742 C C . ARG A 1 93 ? 11.853 3.770 1.782 1.00 95.50 93 ARG A C 1
ATOM 744 O O . ARG A 1 93 ? 12.682 3.177 1.091 1.00 95.50 93 ARG A O 1
ATOM 751 N N . GLU A 1 94 ? 11.373 3.270 2.916 1.00 96.12 94 GLU A N 1
ATOM 752 C CA . GLU A 1 94 ? 11.741 1.935 3.399 1.00 96.12 94 GLU A CA 1
ATOM 753 C C . GLU A 1 94 ? 11.130 0.828 2.529 1.00 96.12 94 GLU A C 1
ATOM 755 O O . GLU A 1 94 ? 11.831 -0.122 2.177 1.00 96.12 94 GLU A O 1
ATOM 760 N N . MET A 1 95 ? 9.886 0.992 2.068 1.00 97.19 95 MET A N 1
ATOM 761 C CA . MET A 1 95 ? 9.271 0.102 1.075 1.00 97.19 95 MET A CA 1
ATOM 762 C C . MET A 1 95 ? 10.078 0.059 -0.225 1.00 97.19 95 MET A C 1
ATOM 764 O O . MET A 1 95 ? 10.350 -1.022 -0.748 1.00 97.19 95 MET A O 1
ATOM 768 N N . TYR A 1 96 ? 10.516 1.216 -0.728 1.00 95.69 96 TYR A N 1
ATOM 769 C CA . TYR A 1 96 ? 11.342 1.301 -1.927 1.00 95.69 96 TYR A CA 1
ATOM 770 C C . TYR A 1 96 ? 12.654 0.538 -1.756 1.00 95.69 96 TYR A C 1
ATOM 772 O O . TYR A 1 96 ? 12.992 -0.301 -2.589 1.00 95.69 96 TYR A O 1
ATOM 780 N N . LYS A 1 97 ? 13.381 0.775 -0.656 1.00 94.69 97 LYS A N 1
ATOM 781 C CA . LYS A 1 97 ? 14.616 0.036 -0.356 1.00 94.69 97 LYS A CA 1
ATOM 782 C C . LYS A 1 97 ? 14.362 -1.467 -0.315 1.00 94.69 97 LYS A C 1
ATOM 784 O O . LYS A 1 97 ? 15.109 -2.203 -0.952 1.00 94.69 97 LYS A O 1
ATOM 789 N N . LEU A 1 98 ? 13.310 -1.906 0.380 1.00 95.94 98 LEU A N 1
ATOM 790 C CA . LEU A 1 98 ? 12.945 -3.316 0.505 1.00 95.94 98 LEU A CA 1
ATOM 791 C C . LEU A 1 98 ? 12.681 -3.967 -0.859 1.00 95.94 98 LEU A C 1
ATOM 793 O O . LEU A 1 98 ? 13.189 -5.052 -1.143 1.00 95.94 98 LEU A O 1
ATOM 797 N N . MET A 1 99 ? 11.92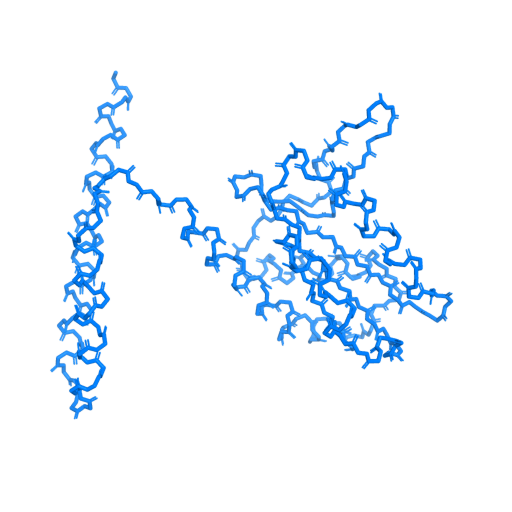5 -3.295 -1.725 1.00 95.38 99 MET A N 1
ATOM 798 C CA . MET A 1 99 ? 11.673 -3.759 -3.088 1.00 95.38 99 MET A CA 1
ATOM 799 C C . MET A 1 99 ? 12.971 -3.844 -3.898 1.00 95.38 99 MET A C 1
ATOM 801 O O . MET A 1 99 ? 13.232 -4.871 -4.523 1.00 95.38 99 MET A O 1
ATOM 805 N N . ARG A 1 100 ? 13.830 -2.817 -3.828 1.00 93.00 100 ARG A N 1
ATOM 806 C CA . ARG A 1 100 ? 15.110 -2.780 -4.554 1.00 93.00 100 ARG A CA 1
ATOM 807 C C . ARG A 1 100 ? 16.070 -3.886 -4.119 1.00 93.00 100 ARG A C 1
ATOM 809 O O . ARG A 1 100 ? 16.666 -4.521 -4.983 1.00 93.00 100 ARG A O 1
ATOM 816 N N . VAL A 1 101 ? 16.209 -4.151 -2.816 1.00 94.25 101 VAL A N 1
ATOM 817 C CA . VAL A 1 101 ? 17.053 -5.264 -2.327 1.00 94.25 101 VAL A CA 1
ATOM 818 C C . VAL A 1 101 ? 16.465 -6.635 -2.663 1.00 94.25 101 VAL A C 1
ATOM 820 O O . VAL A 1 101 ? 17.191 -7.623 -2.688 1.00 94.25 101 VAL A O 1
ATOM 823 N N . SER A 1 102 ? 15.165 -6.686 -2.958 1.00 92.38 102 SER A N 1
ATOM 824 C CA . SER A 1 102 ? 14.449 -7.889 -3.390 1.00 92.38 102 SER A CA 1
ATOM 825 C C . SER A 1 102 ? 14.381 -8.027 -4.916 1.00 92.38 102 SER A C 1
ATOM 827 O O . SER A 1 102 ? 13.590 -8.818 -5.418 1.00 92.38 102 SER A O 1
ATOM 829 N N . ASN A 1 103 ? 15.214 -7.279 -5.651 1.00 92.06 103 ASN A N 1
ATOM 830 C CA . ASN A 1 103 ? 15.323 -7.279 -7.116 1.00 92.06 103 ASN A CA 1
ATOM 831 C C . ASN A 1 103 ? 14.067 -6.819 -7.874 1.00 92.06 103 ASN A C 1
ATOM 833 O O . ASN A 1 103 ? 13.922 -7.116 -9.058 1.00 92.06 103 ASN A O 1
ATOM 837 N N . TYR A 1 104 ? 13.189 -6.048 -7.232 1.00 93.25 104 TYR A N 1
ATOM 838 C CA . TYR A 1 104 ? 12.137 -5.319 -7.934 1.00 93.25 104 TYR A CA 1
ATOM 839 C C . TYR A 1 104 ? 12.636 -3.944 -8.378 1.00 93.25 104 TYR A C 1
ATOM 841 O O . TYR A 1 104 ? 13.411 -3.291 -7.675 1.00 93.25 104 TYR A O 1
ATOM 849 N N . SER A 1 105 ? 12.127 -3.478 -9.516 1.00 89.81 105 SER A N 1
ATOM 850 C CA . SER A 1 105 ? 12.411 -2.147 -10.064 1.00 89.81 105 SER A CA 1
ATOM 851 C C . SER A 1 105 ? 11.118 -1.337 -10.189 1.00 89.81 105 SER A C 1
ATOM 853 O O . SER A 1 105 ? 10.673 -1.091 -11.306 1.00 89.81 105 SER A O 1
ATOM 855 N N . PRO A 1 106 ? 10.480 -0.953 -9.065 1.00 91.88 106 PRO A N 1
ATOM 856 C CA . PRO A 1 106 ? 9.266 -0.154 -9.117 1.00 91.88 106 PRO A CA 1
ATOM 857 C C . PRO A 1 106 ? 9.558 1.230 -9.695 1.00 91.88 106 PRO A C 1
ATOM 859 O O . PRO A 1 106 ? 10.568 1.865 -9.362 1.00 91.88 106 PRO A O 1
ATOM 862 N N . ASN A 1 107 ? 8.617 1.726 -10.483 1.00 90.12 107 ASN A N 1
ATOM 863 C CA . ASN A 1 107 ? 8.529 3.128 -10.852 1.00 90.12 107 ASN A CA 1
ATOM 864 C C . ASN A 1 107 ? 8.120 3.918 -9.605 1.00 90.12 107 ASN A C 1
ATOM 866 O O . ASN A 1 107 ? 6.965 3.880 -9.192 1.00 90.12 107 ASN A O 1
ATOM 870 N N . TRP A 1 108 ? 9.081 4.576 -8.954 1.00 87.56 108 TRP A N 1
ATOM 871 C CA . TRP A 1 108 ? 8.825 5.389 -7.765 1.00 87.56 108 TRP A CA 1
ATOM 872 C C . TRP A 1 108 ? 8.613 6.835 -8.167 1.00 87.56 108 TRP A C 1
ATOM 874 O O . TRP A 1 108 ? 9.501 7.447 -8.761 1.00 87.56 108 TRP A O 1
ATOM 884 N N . ASP A 1 109 ? 7.453 7.382 -7.820 1.00 66.88 109 ASP A N 1
ATOM 885 C CA . ASP A 1 109 ? 7.146 8.791 -8.028 1.00 66.88 109 ASP A CA 1
ATOM 886 C C . ASP A 1 109 ? 7.391 9.238 -9.500 1.00 66.88 109 ASP A C 1
ATOM 888 O O . ASP A 1 109 ? 7.593 10.419 -9.786 1.00 66.88 109 ASP A O 1
ATOM 892 N N . SER A 1 110 ? 7.258 8.336 -10.493 1.00 56.97 110 SER A N 1
ATOM 893 C CA . SER A 1 110 ? 7.488 8.632 -11.926 1.00 56.97 110 SER A CA 1
ATOM 894 C C . SER A 1 110 ? 6.227 8.651 -12.808 1.00 56.97 110 SER A C 1
ATOM 896 O O . SER A 1 110 ? 6.102 9.561 -13.622 1.00 56.97 110 SER A O 1
ATOM 898 N N . ASP A 1 111 ? 5.202 7.833 -12.545 1.00 56.28 111 ASP A N 1
ATOM 899 C CA . ASP A 1 111 ? 3.981 7.810 -13.379 1.00 56.28 111 ASP A CA 1
ATOM 900 C C . ASP A 1 111 ? 2.897 8.783 -12.893 1.00 56.28 111 ASP A C 1
ATOM 902 O O . ASP A 1 111 ? 2.633 8.864 -11.702 1.00 56.28 111 ASP A O 1
ATOM 906 N N . GLN A 1 112 ? 2.296 9.590 -13.771 1.00 51.81 112 GLN A N 1
ATOM 907 C CA . GLN A 1 112 ? 1.125 10.419 -13.437 1.00 51.81 112 GLN A CA 1
ATOM 908 C C . GLN A 1 112 ? -0.128 9.778 -14.030 1.00 51.81 112 GLN A C 1
ATOM 910 O O . GLN A 1 112 ? -0.212 9.631 -15.247 1.00 51.81 112 GLN A O 1
ATOM 915 N N . VAL A 1 113 ? -1.134 9.487 -13.202 1.00 54.31 113 VAL A N 1
ATOM 916 C CA . VAL A 1 113 ? -2.476 9.156 -13.693 1.00 54.31 113 VAL A CA 1
ATOM 917 C C . VAL A 1 113 ? -3.246 10.465 -13.830 1.00 54.31 113 VAL A C 1
ATOM 919 O O . VAL A 1 113 ? -3.559 11.146 -12.849 1.00 54.31 113 VAL A O 1
ATOM 922 N N . THR A 1 114 ? -3.510 10.883 -15.064 1.00 46.97 114 THR A N 1
ATOM 923 C CA . THR A 1 114 ? -4.189 12.155 -15.328 1.00 46.97 114 THR A CA 1
ATOM 924 C C . THR A 1 114 ? -5.704 11.983 -15.181 1.00 46.97 114 THR A C 1
ATOM 926 O O . THR A 1 114 ? -6.324 11.250 -15.950 1.00 46.97 114 THR A O 1
ATOM 929 N N . TYR A 1 115 ? -6.334 12.688 -14.231 1.00 42.06 115 TYR A N 1
ATOM 930 C CA . TYR A 1 115 ? -7.795 12.805 -14.165 1.00 42.06 115 TYR A CA 1
ATOM 931 C C . TYR A 1 115 ? -8.247 14.266 -14.214 1.00 42.06 115 TYR A C 1
ATOM 933 O O . TYR A 1 115 ? -8.071 15.021 -13.257 1.00 42.06 115 TYR A O 1
ATOM 941 N N . SER A 1 116 ? -8.888 14.641 -15.327 1.00 50.09 116 SER A N 1
ATOM 942 C CA . SER A 1 116 ? -9.522 15.944 -15.584 1.00 50.09 116 SER A CA 1
ATOM 943 C C . SER A 1 116 ? -8.573 17.155 -15.486 1.00 50.09 116 SER A C 1
ATOM 945 O O . SER A 1 116 ? -8.232 17.746 -16.503 1.00 50.09 116 SER A O 1
ATOM 947 N N . THR A 1 117 ? -8.133 17.522 -14.280 1.00 38.12 117 THR A N 1
ATOM 948 C CA . THR A 1 117 ? -7.245 18.659 -13.954 1.00 38.12 117 THR A CA 1
ATOM 949 C C . THR A 1 117 ? -6.370 18.418 -12.709 1.00 38.12 117 THR A C 1
ATOM 951 O O . THR A 1 117 ? -5.584 19.288 -12.336 1.00 38.12 117 THR A O 1
ATOM 954 N N . ARG A 1 118 ? -6.465 17.248 -12.057 1.00 48.50 118 ARG A N 1
ATOM 955 C CA . ARG A 1 118 ? -5.588 16.825 -10.955 1.00 48.50 118 ARG A CA 1
ATOM 956 C C . ARG A 1 118 ? -4.928 15.506 -11.343 1.00 48.50 118 ARG A C 1
ATOM 958 O O . ARG A 1 118 ? -5.607 14.505 -11.547 1.00 48.50 118 ARG A O 1
ATOM 965 N N . GLY A 1 119 ? -3.605 15.517 -11.478 1.00 57.47 119 GLY A N 1
ATOM 966 C CA . GLY A 1 119 ? -2.840 14.277 -11.529 1.00 57.47 119 GLY A CA 1
ATOM 967 C C . GLY A 1 119 ? -2.845 13.663 -10.135 1.00 57.47 119 GLY A C 1
ATOM 968 O O . GLY A 1 119 ? -2.430 14.334 -9.191 1.00 57.47 119 GLY A O 1
ATOM 969 N N . SER A 1 120 ? -3.345 12.437 -10.006 1.00 66.94 120 SER A N 1
ATOM 970 C CA . SER A 1 120 ? -3.050 11.606 -8.839 1.00 66.94 120 SER A CA 1
ATOM 971 C C . SER A 1 120 ? -2.041 10.557 -9.255 1.00 66.94 120 SER A C 1
ATOM 973 O O . SER A 1 120 ? -1.941 10.193 -10.430 1.00 66.94 120 SER A O 1
ATOM 975 N N . LYS A 1 121 ? -1.234 10.124 -8.309 1.00 80.69 121 LYS A N 1
ATOM 976 C CA . LYS A 1 121 ? -0.018 9.397 -8.598 1.00 80.69 121 LYS A CA 1
ATOM 977 C C . LYS A 1 121 ? 0.150 8.315 -7.551 1.00 80.69 121 LYS A C 1
ATOM 979 O O . LYS A 1 121 ? 0.352 8.682 -6.396 1.00 80.69 121 LYS A O 1
ATOM 984 N N . PRO A 1 122 ? 0.075 7.036 -7.952 1.00 91.19 122 PRO A N 1
ATOM 985 C CA . PRO A 1 122 ? 0.428 5.966 -7.046 1.00 91.19 122 PRO A CA 1
ATOM 986 C C . PRO A 1 122 ? 1.870 6.143 -6.579 1.00 91.19 122 PRO A C 1
ATOM 988 O O . PRO A 1 122 ? 2.727 6.585 -7.355 1.00 91.19 122 PRO A O 1
ATOM 991 N N . ASP A 1 123 ? 2.143 5.758 -5.338 1.00 94.19 123 ASP A N 1
ATOM 992 C CA . ASP A 1 123 ? 3.496 5.833 -4.783 1.00 94.19 123 ASP A CA 1
ATOM 993 C C . ASP A 1 123 ? 4.489 4.998 -5.594 1.00 94.19 123 ASP A C 1
ATOM 995 O O . ASP A 1 123 ? 5.602 5.448 -5.894 1.00 94.19 123 ASP A O 1
ATOM 999 N N . PHE A 1 124 ? 4.070 3.789 -5.981 1.00 95.06 124 PHE A N 1
ATOM 1000 C CA . PHE A 1 124 ? 4.839 2.913 -6.853 1.00 95.06 124 PHE A CA 1
ATOM 1001 C C . PHE A 1 124 ? 3.965 2.247 -7.900 1.00 95.06 124 PHE A C 1
ATOM 1003 O O . PHE A 1 124 ? 2.806 1.915 -7.650 1.00 95.06 124 PHE A O 1
ATOM 1010 N N . THR A 1 125 ? 4.552 1.981 -9.059 1.00 93.69 125 THR A N 1
ATOM 1011 C CA . THR A 1 125 ? 3.861 1.302 -10.153 1.00 93.69 125 THR A CA 1
ATOM 1012 C C . THR A 1 125 ? 4.751 0.246 -10.799 1.00 93.69 125 THR A C 1
ATOM 1014 O O . THR A 1 125 ? 5.984 0.327 -10.804 1.00 93.69 125 THR A O 1
ATOM 1017 N N . PHE A 1 126 ? 4.091 -0.768 -11.344 1.00 91.31 126 PHE A N 1
ATOM 1018 C CA . PHE A 1 126 ? 4.647 -1.785 -12.223 1.00 91.31 126 PHE A CA 1
ATOM 1019 C C . PHE A 1 126 ? 3.749 -1.828 -13.459 1.00 91.31 126 PHE A C 1
ATOM 1021 O O . PHE A 1 126 ? 2.682 -2.445 -13.456 1.00 91.31 126 PHE A O 1
ATOM 1028 N N . ASN A 1 127 ? 4.120 -1.037 -14.468 1.00 88.06 127 ASN A N 1
ATOM 1029 C CA . ASN A 1 127 ? 3.234 -0.706 -15.588 1.00 88.06 127 ASN A CA 1
ATOM 1030 C C . ASN A 1 127 ? 2.950 -1.899 -16.499 1.00 88.06 127 ASN A C 1
ATOM 1032 O O . ASN A 1 127 ? 1.836 -2.016 -17.006 1.00 88.06 127 ASN A O 1
ATOM 1036 N N . GLU A 1 128 ? 3.936 -2.773 -16.704 1.00 87.25 128 GLU A N 1
ATOM 1037 C CA . GLU A 1 128 ? 3.786 -3.969 -17.542 1.00 87.25 128 GLU A CA 1
ATOM 1038 C C . GLU A 1 128 ? 2.797 -4.955 -16.909 1.00 87.25 128 GLU A C 1
ATOM 1040 O O . GLU A 1 128 ? 1.961 -5.544 -17.594 1.00 87.25 128 GLU A O 1
ATOM 1045 N N . GLU A 1 129 ? 2.828 -5.061 -15.583 1.00 87.75 129 GLU A N 1
ATOM 1046 C CA . GLU A 1 12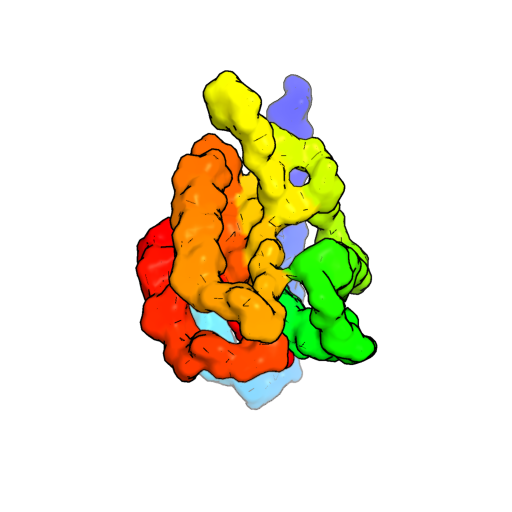9 ? 1.961 -5.910 -14.776 1.00 87.75 129 GLU A CA 1
ATOM 1047 C C . GLU A 1 129 ? 0.658 -5.221 -14.359 1.00 87.75 129 GLU A C 1
ATOM 1049 O O . GLU A 1 129 ? -0.181 -5.854 -13.719 1.00 87.75 129 GLU A O 1
ATOM 1054 N N . LYS A 1 130 ? 0.477 -3.939 -14.705 1.00 90.88 130 LYS A N 1
ATOM 1055 C CA . LYS A 1 130 ? -0.670 -3.107 -14.314 1.00 90.88 130 LYS A CA 1
ATOM 1056 C C . LYS A 1 130 ? -0.958 -3.141 -12.809 1.00 90.88 130 LYS A C 1
ATOM 1058 O O . LYS A 1 130 ? -2.114 -3.215 -12.388 1.00 90.88 130 LYS A O 1
ATOM 1063 N N . ILE A 1 131 ? 0.093 -3.056 -11.999 1.00 93.25 131 ILE A N 1
ATOM 1064 C CA . ILE A 1 131 ? -0.007 -2.998 -10.537 1.00 93.25 131 ILE A CA 1
ATOM 1065 C C . ILE A 1 131 ? 0.354 -1.592 -10.059 1.00 93.25 131 ILE A C 1
ATOM 1067 O O . ILE A 1 131 ? 1.397 -1.049 -10.426 1.00 93.25 131 ILE A O 1
ATOM 1071 N N . ALA A 1 132 ? -0.483 -1.039 -9.188 1.00 94.44 132 ALA A N 1
ATOM 1072 C CA . ALA A 1 132 ? -0.166 0.123 -8.370 1.00 94.44 132 ALA A CA 1
ATOM 1073 C C . ALA A 1 132 ? 0.068 -0.306 -6.915 1.00 94.44 132 ALA A C 1
ATOM 1075 O O . ALA A 1 132 ? -0.549 -1.253 -6.426 1.00 94.44 132 ALA A O 1
ATOM 1076 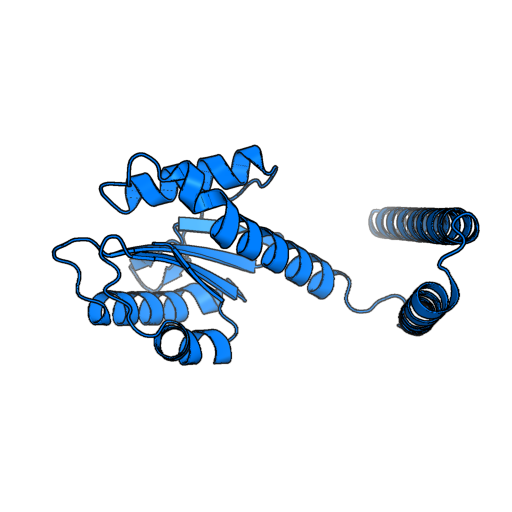N N . ILE A 1 133 ? 0.946 0.395 -6.207 1.00 96.44 133 ILE A N 1
ATOM 1077 C CA . ILE A 1 133 ? 1.168 0.229 -4.771 1.00 96.44 133 ILE A CA 1
ATOM 1078 C C . ILE A 1 133 ? 1.013 1.594 -4.119 1.00 96.44 133 ILE A C 1
ATOM 1080 O O . ILE A 1 133 ? 1.624 2.565 -4.563 1.00 96.44 133 ILE A O 1
ATOM 1084 N N . GLU A 1 134 ? 0.232 1.634 -3.049 1.00 96.56 134 GLU A N 1
ATOM 1085 C CA . GLU A 1 134 ? -0.093 2.849 -2.312 1.00 96.56 134 GLU A CA 1
ATOM 1086 C C . GLU A 1 134 ? 0.219 2.636 -0.827 1.00 96.56 134 GLU A C 1
ATOM 1088 O O . GLU A 1 134 ? -0.287 1.700 -0.197 1.00 96.56 134 GLU A O 1
ATOM 1093 N N . ALA A 1 135 ? 1.067 3.485 -0.254 1.00 97.06 135 ALA A N 1
ATOM 1094 C CA . ALA A 1 135 ? 1.408 3.439 1.157 1.00 97.06 135 ALA A CA 1
ATOM 1095 C C . ALA A 1 135 ? 0.484 4.368 1.947 1.00 97.06 135 ALA A C 1
ATOM 1097 O O . ALA A 1 135 ? 0.271 5.511 1.559 1.00 97.06 135 ALA A O 1
ATOM 1098 N N . LYS A 1 136 ? -0.029 3.909 3.093 1.00 96.94 136 LYS A N 1
ATOM 1099 C CA . LYS A 1 136 ? -0.816 4.749 4.009 1.00 96.94 136 LYS A CA 1
ATOM 1100 C C . LYS A 1 136 ? -0.249 4.691 5.420 1.00 96.94 136 LYS A C 1
ATOM 1102 O O . LYS A 1 136 ? -0.026 3.612 5.971 1.00 96.94 136 LYS A O 1
ATOM 1107 N N . TYR A 1 137 ? -0.046 5.851 6.040 1.00 96.69 137 TYR A N 1
ATOM 1108 C CA . TYR A 1 137 ? 0.479 5.941 7.406 1.00 96.69 137 TYR A CA 1
ATOM 1109 C C . TYR A 1 137 ? -0.586 6.365 8.431 1.00 96.69 137 TYR A C 1
ATOM 1111 O O . TYR A 1 137 ? -1.083 7.497 8.436 1.00 96.69 137 TYR A O 1
ATOM 1119 N N . ILE A 1 138 ? -0.884 5.481 9.386 1.00 96.56 138 ILE A N 1
ATOM 1120 C CA . ILE A 1 138 ? -1.780 5.767 10.511 1.00 96.56 138 ILE A CA 1
ATOM 1121 C C . ILE A 1 138 ? -0.950 6.184 11.726 1.00 96.56 138 ILE A C 1
ATOM 1123 O O . ILE A 1 138 ? -0.508 5.374 12.540 1.00 96.56 138 ILE A O 1
ATOM 1127 N N . GLY A 1 139 ? -0.764 7.496 11.861 1.00 93.50 139 GLY A N 1
ATOM 1128 C CA . GLY A 1 139 ? -0.110 8.107 13.013 1.00 93.50 139 GLY A CA 1
ATOM 1129 C C . GLY A 1 139 ? -1.060 8.383 14.180 1.00 93.50 139 GLY A C 1
ATOM 1130 O O . GLY A 1 139 ? -2.239 8.016 14.190 1.00 93.50 139 GLY A O 1
ATOM 1131 N N . LYS A 1 140 ? -0.559 9.121 15.177 1.00 92.25 140 LYS A N 1
ATOM 1132 C CA . LYS A 1 140 ? -1.316 9.509 16.383 1.00 92.25 140 LYS A CA 1
ATOM 1133 C C . LYS A 1 140 ? -2.617 10.257 16.072 1.00 92.25 140 LYS A C 1
ATOM 1135 O O . LYS A 1 140 ? -3.650 9.924 16.645 1.00 92.25 140 LYS A O 1
ATOM 1140 N N . SER A 1 141 ? -2.585 11.219 15.153 1.00 92.94 141 SER A N 1
ATOM 1141 C CA . SER A 1 141 ? -3.736 12.061 14.792 1.00 92.94 141 SER A CA 1
ATOM 1142 C C . SER A 1 141 ? -4.614 11.482 13.679 1.00 92.94 141 SER A C 1
ATOM 1144 O O . SER A 1 141 ? -5.757 11.910 13.531 1.00 92.94 141 SER A O 1
ATOM 1146 N N . THR A 1 142 ? -4.118 10.506 12.915 1.00 93.88 142 THR A N 1
ATOM 1147 C CA . THR A 1 142 ? -4.850 9.916 11.788 1.00 93.88 142 THR A CA 1
ATOM 1148 C C . THR A 1 142 ? -6.067 9.127 12.279 1.00 93.88 142 THR A C 1
ATOM 1150 O O . THR A 1 142 ? -5.962 8.321 13.210 1.00 93.88 142 THR A O 1
ATOM 1153 N N . ARG A 1 143 ? -7.230 9.351 11.658 1.00 94.50 143 ARG A N 1
ATOM 1154 C CA . ARG A 1 143 ? -8.443 8.545 11.862 1.00 94.50 143 ARG A CA 1
ATOM 1155 C C . ARG A 1 143 ? -8.502 7.451 10.801 1.00 94.50 143 ARG A C 1
ATOM 1157 O O . ARG A 1 143 ? -8.251 7.744 9.638 1.00 94.50 143 ARG A O 1
ATOM 1164 N N . VAL A 1 144 ? -8.872 6.233 11.195 1.00 94.75 144 VAL A N 1
ATOM 1165 C CA . VAL A 1 144 ? -8.974 5.082 10.278 1.00 94.75 144 VAL A CA 1
ATOM 1166 C C . VAL A 1 144 ? -9.938 5.382 9.123 1.00 94.75 144 VAL A C 1
ATOM 1168 O O . VAL A 1 144 ? -9.586 5.151 7.975 1.00 94.75 144 VAL A O 1
ATOM 1171 N N . ASN A 1 145 ? -11.083 6.017 9.396 1.00 94.75 145 ASN A N 1
ATOM 1172 C CA . ASN A 1 145 ? -12.053 6.384 8.354 1.00 94.75 145 ASN A CA 1
ATOM 1173 C C . ASN A 1 145 ? -11.461 7.298 7.271 1.00 94.75 145 ASN A C 1
ATOM 1175 O O . ASN A 1 145 ? -11.760 7.112 6.100 1.00 94.75 145 ASN A O 1
ATOM 1179 N N . ASN A 1 146 ? -10.574 8.231 7.636 1.00 95.50 146 ASN A N 1
ATOM 1180 C CA . ASN A 1 146 ? -9.924 9.093 6.648 1.00 95.50 146 ASN A CA 1
ATOM 1181 C C . ASN A 1 146 ? -9.024 8.278 5.705 1.00 95.50 146 ASN A C 1
ATOM 1183 O O . ASN A 1 146 ? -8.893 8.631 4.540 1.00 95.50 146 ASN A O 1
ATOM 1187 N N . ILE A 1 147 ? -8.398 7.204 6.201 1.00 96.19 147 ILE 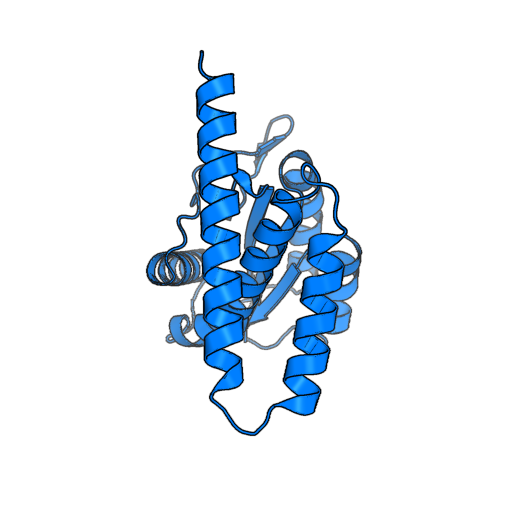A N 1
ATOM 1188 C CA . ILE A 1 147 ? -7.604 6.297 5.364 1.00 96.19 147 ILE A CA 1
ATOM 1189 C C . ILE A 1 147 ? -8.507 5.505 4.423 1.00 96.19 147 ILE A C 1
ATOM 1191 O O . ILE A 1 147 ? -8.194 5.413 3.243 1.00 96.19 147 ILE A O 1
ATOM 1195 N N . VAL A 1 148 ? -9.649 5.008 4.904 1.00 95.81 148 VAL A N 1
ATOM 1196 C CA . VAL A 1 148 ? -10.631 4.308 4.056 1.00 95.81 148 VAL A CA 1
ATOM 1197 C C . VAL A 1 148 ? -11.136 5.219 2.932 1.00 95.81 148 VAL A C 1
ATOM 1199 O O . VAL A 1 148 ? -11.157 4.811 1.774 1.00 95.81 148 VAL A O 1
ATOM 1202 N N . GLU A 1 149 ? -11.481 6.472 3.247 1.00 96.00 149 GLU A N 1
ATOM 1203 C CA . GLU A 1 149 ? -11.911 7.467 2.253 1.00 96.00 149 GLU A CA 1
ATOM 1204 C C . GLU A 1 149 ? -10.824 7.749 1.205 1.00 96.00 149 GLU A C 1
ATOM 1206 O O . GLU A 1 149 ? -11.121 7.839 0.014 1.00 96.00 149 GLU A O 1
ATOM 1211 N N . GLN A 1 150 ? -9.562 7.858 1.633 1.00 95.06 150 GLN A N 1
ATOM 1212 C CA . GLN A 1 150 ? -8.427 8.024 0.722 1.00 95.06 150 GLN A CA 1
ATOM 1213 C C . GLN A 1 150 ? -8.249 6.801 -0.181 1.00 95.06 150 GLN A C 1
ATOM 1215 O O . GLN A 1 150 ? -8.190 6.957 -1.396 1.00 95.06 150 GLN A O 1
ATOM 1220 N N . MET A 1 151 ? -8.246 5.593 0.388 1.00 96.00 151 MET A N 1
ATOM 1221 C CA . MET A 1 151 ? -8.116 4.345 -0.370 1.00 96.00 151 MET A CA 1
ATOM 1222 C C . MET A 1 151 ? -9.230 4.193 -1.417 1.00 96.00 151 MET A C 1
ATOM 1224 O O . MET A 1 151 ? -8.955 3.839 -2.559 1.00 96.00 151 MET A O 1
ATOM 1228 N N . ALA A 1 152 ? -10.480 4.518 -1.075 1.00 95.31 152 ALA A N 1
ATOM 1229 C CA . ALA A 1 152 ? -11.595 4.470 -2.023 1.00 95.31 152 ALA A CA 1
ATOM 1230 C C . ALA A 1 152 ? -11.433 5.477 -3.182 1.00 95.31 152 ALA A C 1
ATOM 1232 O O . ALA A 1 152 ? -11.760 5.178 -4.339 1.00 95.31 152 ALA A O 1
ATOM 1233 N N . ALA A 1 153 ? -10.904 6.670 -2.891 1.00 93.12 153 ALA A N 1
ATOM 1234 C CA . ALA A 1 153 ? -10.578 7.654 -3.919 1.00 93.12 153 ALA A CA 1
ATOM 1235 C C . ALA A 1 153 ? -9.456 7.148 -4.843 1.00 93.12 153 ALA A C 1
ATOM 1237 O O . ALA A 1 153 ? -9.571 7.275 -6.065 1.00 93.12 153 ALA A O 1
ATOM 1238 N N . ASP A 1 154 ? -8.426 6.517 -4.276 1.00 93.12 154 ASP A N 1
ATOM 1239 C CA . ASP A 1 154 ? -7.313 5.917 -5.015 1.00 93.12 154 ASP A CA 1
ATOM 1240 C C . ASP A 1 154 ? -7.802 4.786 -5.935 1.00 93.12 154 ASP A C 1
ATOM 1242 O O . ASP A 1 154 ? -7.488 4.794 -7.125 1.00 93.12 154 ASP A O 1
ATOM 1246 N N . CYS A 1 155 ? -8.675 3.892 -5.454 1.00 91.69 155 CYS A N 1
ATOM 1247 C CA . CYS A 1 155 ? -9.346 2.875 -6.278 1.00 91.69 155 CYS A CA 1
ATOM 1248 C C . CYS A 1 155 ? -10.055 3.485 -7.492 1.00 91.69 155 CYS A C 1
ATOM 1250 O O . CYS A 1 155 ? -9.882 3.038 -8.629 1.00 91.69 155 CYS A O 1
ATOM 1252 N N . THR A 1 156 ? -10.816 4.558 -7.275 1.00 90.88 156 THR A N 1
ATOM 1253 C CA . THR A 1 156 ? -11.562 5.241 -8.343 1.00 90.88 156 THR A CA 1
ATOM 1254 C C . THR A 1 156 ? -10.635 5.863 -9.393 1.00 90.88 156 THR A C 1
ATOM 1256 O O . THR A 1 156 ? -10.957 5.894 -10.583 1.00 90.88 156 THR A O 1
ATOM 1259 N N . LEU A 1 157 ? -9.485 6.387 -8.969 1.00 88.75 157 LEU A N 1
ATOM 1260 C CA . LEU A 1 157 ? -8.539 7.066 -9.852 1.00 88.75 157 LEU A CA 1
ATOM 1261 C C . LEU A 1 157 ? -7.648 6.074 -10.606 1.00 88.75 157 LEU A C 1
ATOM 1263 O O . LEU A 1 157 ? -7.454 6.224 -11.813 1.00 88.75 157 LEU A O 1
ATOM 1267 N N . TYR A 1 158 ? -7.124 5.066 -9.912 1.00 88.94 158 TYR A N 1
ATOM 1268 C CA . TYR A 1 158 ? -6.098 4.160 -10.427 1.00 88.94 158 TYR A CA 1
ATOM 1269 C C . TYR A 1 158 ? -6.668 2.998 -11.244 1.00 88.94 158 TYR A C 1
ATOM 1271 O O . TYR A 1 158 ? -5.992 2.541 -12.166 1.00 88.94 158 TYR A O 1
ATOM 1279 N N . SER A 1 159 ? -7.924 2.595 -11.013 1.00 86.50 159 SER A N 1
ATOM 1280 C CA . SER A 1 159 ? -8.615 1.526 -11.769 1.00 86.50 159 SER A CA 1
ATOM 1281 C C . SER A 1 159 ? -8.700 1.757 -13.284 1.00 86.50 159 SER A C 1
ATOM 1283 O O . SER A 1 159 ? -9.008 0.847 -14.047 1.00 86.50 159 SER A O 1
ATOM 1285 N N . LYS A 1 160 ? -8.411 2.974 -13.757 1.00 86.12 160 LYS A N 1
ATOM 1286 C CA . LYS A 1 160 ? -8.358 3.296 -15.192 1.00 86.12 160 LYS A CA 1
ATOM 1287 C C . LYS A 1 160 ? -7.112 2.763 -15.892 1.00 86.12 160 LYS A C 1
ATOM 1289 O O . LYS A 1 160 ? -7.124 2.627 -17.112 1.00 86.12 160 LYS A O 1
ATOM 1294 N N . GLN A 1 161 ? -6.037 2.542 -15.141 1.00 87.12 161 GLN A N 1
ATOM 1295 C CA . GLN A 1 161 ? -4.719 2.195 -15.675 1.00 87.12 161 GLN A CA 1
ATOM 1296 C C . GLN A 1 161 ? -4.144 0.925 -15.043 1.00 87.12 161 GLN A C 1
ATOM 1298 O O . GLN A 1 161 ? -3.394 0.211 -15.707 1.00 87.12 161 GLN A O 1
ATOM 1303 N N . TYR A 1 162 ? -4.508 0.633 -13.796 1.00 89.94 162 TYR A N 1
ATOM 1304 C CA . TYR A 1 162 ? -4.008 -0.505 -13.038 1.00 89.94 162 TYR A CA 1
ATOM 1305 C C . TYR A 1 162 ? -5.155 -1.455 -12.710 1.00 89.94 162 TYR A C 1
ATOM 1307 O O . TYR A 1 162 ? -6.222 -1.017 -12.282 1.00 89.94 162 TYR A O 1
ATOM 1315 N N . ASP A 1 163 ? -4.915 -2.749 -12.901 1.00 90.62 163 ASP A N 1
ATOM 1316 C CA . ASP A 1 163 ? -5.901 -3.795 -12.624 1.00 90.62 163 ASP A CA 1
ATOM 1317 C C . ASP A 1 163 ? -5.967 -4.072 -11.113 1.00 90.62 163 ASP A C 1
ATOM 1319 O O . ASP A 1 163 ? -7.019 -4.412 -10.576 1.00 90.62 163 ASP A O 1
ATOM 1323 N N . ILE A 1 164 ? -4.834 -3.919 -10.415 1.00 92.69 164 ILE A N 1
ATOM 1324 C CA . ILE A 1 164 ? -4.692 -4.234 -8.991 1.00 92.69 164 ILE A CA 1
ATOM 1325 C C . ILE A 1 164 ? -3.960 -3.100 -8.279 1.00 92.69 164 ILE A C 1
ATOM 1327 O O . ILE A 1 164 ? -2.957 -2.574 -8.766 1.00 92.69 164 ILE A O 1
ATOM 1331 N N . ILE A 1 165 ? -4.451 -2.765 -7.087 1.00 94.75 165 ILE A N 1
ATOM 1332 C CA . ILE A 1 165 ? -3.816 -1.830 -6.163 1.00 94.75 165 ILE A CA 1
ATOM 1333 C C . ILE A 1 165 ? -3.439 -2.613 -4.908 1.00 94.75 165 ILE A C 1
ATOM 1335 O O . ILE A 1 165 ? -4.269 -3.324 -4.338 1.00 94.75 165 ILE A O 1
ATOM 1339 N N . ILE A 1 166 ? -2.183 -2.500 -4.488 1.00 97.06 166 ILE A N 1
ATOM 1340 C CA . ILE A 1 166 ? -1.684 -3.059 -3.233 1.00 97.06 166 ILE A CA 1
ATOM 1341 C C . ILE A 1 166 ? -1.557 -1.911 -2.235 1.00 97.06 166 ILE A C 1
ATOM 1343 O O . ILE A 1 166 ? -0.642 -1.094 -2.318 1.00 97.06 166 ILE A O 1
ATOM 1347 N N . PHE A 1 167 ? -2.467 -1.861 -1.272 1.00 97.94 167 PHE A N 1
ATOM 1348 C CA . PHE A 1 167 ? -2.396 -0.942 -0.150 1.00 97.94 167 PHE A CA 1
ATOM 1349 C C . PHE A 1 167 ? -1.498 -1.513 0.941 1.00 97.94 167 PHE A C 1
ATOM 1351 O O . PHE A 1 167 ? -1.748 -2.602 1.464 1.00 97.94 167 PHE A O 1
ATOM 1358 N N . VAL A 1 168 ? -0.473 -0.756 1.320 1.00 98.19 168 VAL A N 1
ATOM 1359 C CA . VAL A 1 168 ? 0.400 -1.074 2.453 1.00 98.19 168 VAL A CA 1
ATOM 1360 C C . VAL A 1 168 ? 0.148 -0.048 3.550 1.00 98.19 168 VAL A C 1
ATOM 1362 O O . VAL A 1 168 ? 0.608 1.091 3.481 1.00 98.19 168 VAL A O 1
ATOM 1365 N N . ILE A 1 169 ? -0.613 -0.449 4.566 1.00 97.81 169 ILE A N 1
ATOM 1366 C CA . ILE A 1 169 ? -0.985 0.409 5.689 1.00 97.81 169 ILE A CA 1
ATOM 1367 C C . ILE A 1 169 ? -0.065 0.130 6.868 1.00 97.81 169 ILE A C 1
ATOM 1369 O O . ILE A 1 169 ? -0.046 -0.979 7.397 1.00 97.81 169 ILE A O 1
ATOM 1373 N N . TYR A 1 170 ? 0.648 1.152 7.331 1.00 97.44 170 TYR A N 1
ATOM 1374 C CA . TYR A 1 170 ? 1.362 1.085 8.599 1.00 97.44 170 TYR A CA 1
ATOM 1375 C C . TYR A 1 170 ? 0.507 1.662 9.730 1.00 97.44 170 TYR A C 1
ATOM 1377 O O . TYR A 1 170 ? 0.257 2.869 9.798 1.00 97.44 170 TYR A O 1
ATOM 1385 N N . ASP A 1 171 ? 0.077 0.790 10.634 1.00 96.44 171 ASP A N 1
ATOM 1386 C CA . ASP A 1 171 ? -0.760 1.096 11.785 1.00 96.44 171 ASP A CA 1
ATOM 1387 C C . ASP A 1 171 ? 0.060 1.193 13.074 1.00 96.44 171 ASP A C 1
ATOM 1389 O O . ASP A 1 171 ? 0.074 0.296 13.920 1.00 96.44 171 ASP A O 1
ATOM 1393 N N . MET A 1 172 ? 0.719 2.345 13.235 1.00 93.31 172 MET A N 1
ATOM 1394 C CA . MET A 1 172 ? 1.677 2.624 14.312 1.00 93.31 172 MET A CA 1
ATOM 1395 C C . MET A 1 172 ? 1.144 2.298 15.717 1.00 93.31 172 MET A C 1
ATOM 1397 O O . MET A 1 172 ? 1.918 1.927 16.605 1.00 93.31 172 MET A O 1
ATOM 1401 N N . LEU A 1 173 ? -0.155 2.518 15.944 1.00 92.31 173 LEU A N 1
ATOM 1402 C CA . LEU A 1 173 ? -0.808 2.383 17.247 1.00 92.31 173 LEU A CA 1
ATOM 1403 C C . LEU A 1 173 ? -1.845 1.257 17.288 1.00 92.31 173 LEU A C 1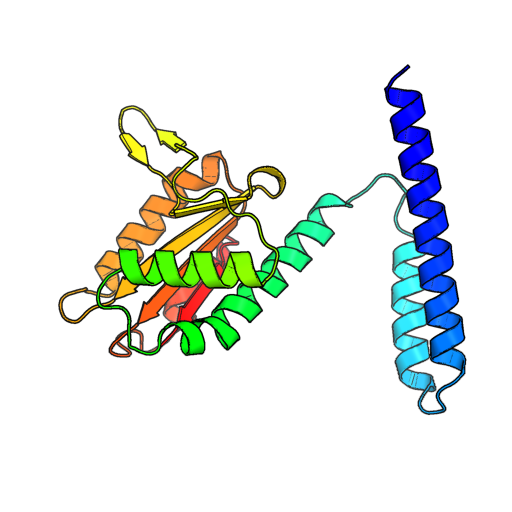
ATOM 1405 O O . LEU A 1 173 ? -2.622 1.209 18.239 1.00 92.31 173 LEU A O 1
ATOM 1409 N N . SER A 1 174 ? -1.866 0.362 16.294 1.00 93.75 174 SER A N 1
ATOM 1410 C CA . SER A 1 174 ? -2.852 -0.725 16.216 1.00 93.75 174 SER A CA 1
ATOM 1411 C C . SER A 1 174 ? -4.307 -0.230 16.319 1.00 93.75 174 SER A C 1
ATOM 1413 O O . SER A 1 174 ? -5.121 -0.817 17.030 1.00 93.75 174 SER A O 1
ATOM 1415 N N . LYS A 1 175 ? -4.630 0.884 15.649 1.00 95.75 175 LYS A N 1
ATOM 1416 C CA . LYS A 1 175 ? -5.983 1.460 15.589 1.00 95.75 175 LYS A CA 1
ATOM 1417 C C . LYS A 1 175 ? -6.958 0.616 14.766 1.00 95.75 175 LYS A C 1
ATOM 1419 O O . LYS A 1 175 ? -8.163 0.744 14.968 1.00 95.75 175 LYS A O 1
ATOM 1424 N N . ILE A 1 176 ? -6.465 -0.213 13.851 1.00 95.62 176 ILE A N 1
ATOM 1425 C CA . ILE A 1 176 ? -7.251 -1.208 13.124 1.00 95.62 176 ILE A CA 1
ATOM 1426 C C . ILE A 1 176 ? -7.353 -2.448 14.016 1.00 95.62 176 ILE A C 1
ATOM 1428 O O . ILE A 1 176 ? -6.403 -3.228 14.165 1.00 95.62 176 ILE A O 1
ATOM 1432 N N . SER A 1 177 ? -8.514 -2.601 14.652 1.00 92.62 177 SER A N 1
ATOM 1433 C CA . SER A 1 177 ? -8.805 -3.722 15.549 1.00 92.62 177 SER A CA 1
ATOM 1434 C C . SER A 1 177 ? -9.101 -5.012 14.791 1.00 92.62 177 SER A C 1
ATOM 1436 O O . SER A 1 177 ? -8.652 -6.075 15.207 1.00 92.62 177 SER A O 1
ATOM 1438 N N . ASP A 1 178 ? -9.828 -4.901 13.680 1.00 94.38 178 ASP A N 1
ATOM 1439 C CA . ASP A 1 178 ? -10.241 -6.015 12.835 1.00 94.38 178 ASP A CA 1
ATOM 1440 C C . ASP A 1 178 ? -9.752 -5.756 11.409 1.00 94.38 178 ASP A C 1
ATOM 1442 O O . ASP A 1 178 ? -10.236 -4.854 10.724 1.00 94.38 178 ASP A O 1
ATOM 1446 N N . ILE A 1 179 ? -8.715 -6.494 11.009 1.00 93.25 179 ILE A N 1
ATOM 1447 C CA . ILE A 1 179 ? -8.092 -6.338 9.693 1.00 93.25 179 ILE A CA 1
ATOM 1448 C C . ILE A 1 179 ? -8.991 -6.933 8.612 1.00 93.25 179 ILE A C 1
ATOM 1450 O O . ILE A 1 179 ? -9.057 -6.354 7.536 1.00 93.25 179 ILE A O 1
ATOM 1454 N N . GLU A 1 180 ? -9.691 -8.033 8.902 1.00 90.94 180 GLU A N 1
ATOM 1455 C CA . GLU A 1 180 ? -10.550 -8.717 7.932 1.00 90.94 180 GLU A CA 1
ATOM 1456 C C . GLU A 1 180 ? -11.706 -7.803 7.534 1.00 90.94 180 GLU A C 1
ATOM 1458 O O . GLU A 1 180 ? -11.891 -7.528 6.354 1.00 90.94 180 GLU A O 1
ATOM 1463 N N . VAL A 1 181 ? -12.406 -7.224 8.514 1.00 92.56 181 VAL A N 1
ATOM 1464 C CA . VAL A 1 181 ? -13.488 -6.261 8.251 1.00 92.56 181 VAL A CA 1
ATOM 1465 C C . VAL A 1 181 ? -12.968 -5.003 7.555 1.00 92.56 181 VAL A C 1
ATOM 1467 O O . VAL A 1 181 ? -13.639 -4.458 6.684 1.00 92.56 181 VAL A O 1
ATOM 1470 N N . PHE A 1 182 ? -11.774 -4.530 7.920 1.00 94.56 182 PHE A N 1
ATOM 1471 C CA . PHE A 1 182 ? -11.170 -3.352 7.296 1.00 94.56 182 PHE A CA 1
ATOM 1472 C C . PHE A 1 182 ? -10.813 -3.577 5.817 1.00 94.56 182 PHE A C 1
ATOM 1474 O O . PHE A 1 182 ? -10.917 -2.644 5.020 1.00 94.56 182 PHE A O 1
ATOM 1481 N N . SER A 1 183 ? -10.371 -4.783 5.445 1.00 92.62 183 SER A N 1
ATOM 1482 C CA . SER A 1 183 ? -9.904 -5.089 4.091 1.00 92.62 183 SER A CA 1
ATOM 1483 C C . SER A 1 183 ? -10.951 -5.705 3.169 1.00 92.62 183 SER A C 1
ATOM 1485 O O . SER A 1 183 ? -10.739 -5.666 1.958 1.00 92.62 183 SER A O 1
ATOM 1487 N N . ASP A 1 184 ? -12.040 -6.265 3.704 1.00 91.38 184 ASP A N 1
ATOM 1488 C CA . ASP A 1 184 ? -12.973 -7.121 2.958 1.00 91.38 184 ASP A CA 1
ATOM 1489 C C . ASP A 1 184 ? -13.511 -6.450 1.689 1.00 91.38 184 ASP A C 1
ATOM 1491 O O . ASP A 1 184 ? -13.387 -6.999 0.597 1.00 91.38 184 ASP A O 1
ATOM 1495 N N . ASP A 1 185 ? -14.025 -5.223 1.798 1.00 89.19 185 ASP A N 1
ATOM 1496 C CA . ASP A 1 185 ? -14.588 -4.499 0.653 1.00 89.19 185 ASP A CA 1
ATOM 1497 C C . ASP A 1 185 ? -13.557 -4.326 -0.479 1.00 89.19 185 ASP A C 1
ATOM 1499 O O . ASP A 1 185 ? -13.836 -4.663 -1.629 1.00 89.19 185 ASP A O 1
ATOM 1503 N N . PHE A 1 186 ? -12.331 -3.906 -0.148 1.00 89.88 186 PHE A N 1
ATOM 1504 C CA . PHE A 1 186 ? -11.250 -3.734 -1.125 1.00 89.88 186 PHE A CA 1
ATOM 1505 C C . PHE A 1 186 ? -10.792 -5.066 -1.733 1.00 89.88 186 PHE A C 1
ATOM 1507 O O . PHE A 1 186 ? -10.462 -5.131 -2.917 1.00 89.88 186 PHE A O 1
ATOM 1514 N N . GLN A 1 187 ? -10.769 -6.139 -0.940 1.00 88.56 187 GLN A N 1
ATOM 1515 C CA . GLN A 1 187 ? -10.372 -7.469 -1.402 1.00 88.56 187 GLN A CA 1
ATOM 1516 C C . GLN A 1 187 ? -11.413 -8.101 -2.323 1.00 88.56 187 GLN A C 1
ATOM 1518 O O . GLN A 1 187 ? -11.041 -8.740 -3.310 1.00 88.56 187 GLN A O 1
ATOM 1523 N N . ARG A 1 188 ? -12.706 -7.891 -2.054 1.00 86.12 188 ARG A N 1
ATOM 1524 C CA . ARG A 1 188 ? -13.791 -8.311 -2.954 1.00 86.12 188 ARG A CA 1
ATOM 1525 C C . ARG A 1 188 ? -13.725 -7.591 -4.301 1.00 86.12 188 ARG A C 1
ATOM 1527 O O . ARG A 1 188 ? -14.049 -8.205 -5.314 1.00 86.12 188 ARG A O 1
ATOM 1534 N N . ASP A 1 189 ? -13.224 -6.358 -4.318 1.00 85.38 189 ASP A N 1
ATOM 1535 C CA . ASP A 1 189 ? -12.975 -5.580 -5.538 1.00 85.38 189 ASP A CA 1
ATOM 1536 C C . ASP A 1 189 ? -11.654 -5.958 -6.248 1.00 85.38 189 ASP A C 1
ATOM 1538 O O . ASP A 1 189 ? -11.292 -5.370 -7.266 1.00 85.38 189 ASP A O 1
ATOM 1542 N N . GLY A 1 190 ? -10.932 -6.972 -5.753 1.00 87.19 190 GLY A N 1
ATOM 1543 C CA . GLY A 1 190 ? -9.711 -7.497 -6.372 1.00 87.19 190 GLY A CA 1
ATOM 1544 C C . GLY A 1 190 ? -8.424 -6.769 -5.971 1.00 87.19 190 GLY A C 1
ATOM 1545 O O . GLY A 1 190 ? -7.362 -7.040 -6.534 1.00 87.19 190 GLY A O 1
ATOM 1546 N N . HIS A 1 191 ? -8.486 -5.860 -4.998 1.00 93.06 191 HIS A N 1
ATOM 1547 C CA . HIS A 1 191 ? -7.320 -5.171 -4.451 1.00 93.06 191 HIS A CA 1
ATOM 1548 C C . HIS A 1 191 ? -6.722 -5.920 -3.259 1.00 93.06 191 HIS A C 1
ATOM 1550 O O . HIS A 1 191 ? -7.313 -6.839 -2.693 1.00 93.06 191 HIS A O 1
ATOM 1556 N N . ILE A 1 192 ? -5.512 -5.537 -2.864 1.00 94.38 192 ILE A N 1
ATOM 1557 C CA . ILE A 1 192 ? -4.801 -6.181 -1.760 1.00 94.38 192 ILE A CA 1
ATOM 1558 C C . ILE A 1 192 ? -4.548 -5.163 -0.673 1.00 94.38 192 ILE A C 1
ATOM 1560 O O . ILE A 1 192 ? -4.108 -4.051 -0.938 1.00 94.38 192 ILE A O 1
ATOM 1564 N N . VAL A 1 193 ? -4.803 -5.569 0.565 1.00 96.75 193 VAL A N 1
ATOM 1565 C CA . VAL A 1 193 ? -4.623 -4.735 1.746 1.00 96.75 193 VAL A CA 1
ATOM 1566 C C . VAL A 1 193 ? -3.684 -5.459 2.696 1.00 96.75 193 VAL A C 1
ATOM 1568 O O . VAL A 1 193 ? -3.950 -6.581 3.126 1.00 96.75 193 VAL A O 1
ATOM 1571 N N . ILE A 1 194 ? -2.566 -4.818 3.013 1.00 97.12 194 ILE A N 1
ATOM 1572 C CA . ILE A 1 194 ? -1.534 -5.340 3.904 1.00 97.12 194 ILE A CA 1
ATOM 1573 C C . ILE A 1 194 ? -1.404 -4.361 5.058 1.00 97.12 194 ILE A C 1
ATOM 1575 O O . ILE A 1 194 ? -0.962 -3.230 4.871 1.00 97.12 194 ILE A O 1
ATOM 1579 N N . VAL A 1 195 ? -1.786 -4.801 6.254 1.00 96.44 195 VAL A N 1
ATOM 1580 C CA . VAL A 1 195 ? -1.649 -4.004 7.475 1.00 96.44 195 VAL A CA 1
ATOM 1581 C C . VAL A 1 195 ? -0.403 -4.456 8.231 1.00 96.44 195 VAL A C 1
ATOM 1583 O O . VAL A 1 195 ? -0.280 -5.620 8.611 1.00 96.44 195 VAL A O 1
ATOM 1586 N N . VAL A 1 196 ? 0.511 -3.518 8.458 1.00 95.06 196 VAL A N 1
ATOM 1587 C CA . VAL A 1 196 ? 1.758 -3.682 9.211 1.00 95.06 196 VAL A CA 1
ATOM 1588 C C . VAL A 1 196 ? 1.653 -2.898 10.521 1.00 95.06 196 VAL A C 1
ATOM 1590 O O . VAL A 1 196 ? 1.094 -1.804 10.530 1.00 95.06 196 VAL A O 1
ATOM 1593 N N . LYS A 1 197 ? 2.169 -3.446 11.625 1.00 89.62 197 LYS A N 1
ATOM 1594 C CA . LYS A 1 197 ? 2.067 -2.877 12.984 1.00 89.62 197 LYS A CA 1
ATOM 1595 C C . LYS A 1 197 ? 3.438 -2.569 13.585 1.00 89.62 197 LYS A C 1
ATOM 1597 O O . LYS A 1 197 ? 4.389 -3.301 13.236 1.00 89.62 197 LYS A O 1
#